Protein AF-A0A1Q9EIP9-F1 (afdb_monomer_lite)

Secondary structure (DSSP, 8-state):
----PPP------------SSSSSHHHHHHHHHHHHHHHHHHHHHHHHHHHGGGSSSSS-------------------THHHHHHHHHHHHHHTTS-HHHHHHHHHHHHHHHHHHHHHHHHHHHHHHHHHHHHHHHHHHHHHHHHHHHHHHHHHHHHHHHHHHHHHHHHHHHHHHHHHHHHHHHHHHHHHHHHHHHHHHHHHHHHHHHHHHHHHHHHHHHHHHHHHHHHHHHHHHHHTSS----------------------------PPPP------------------S----------PPPP-------------

Organism: Symbiodinium microadriaticum (NCBI:txid2951)

Structure (mmCIF, N/CA/C/O backbone):
data_AF-A0A1Q9EIP9-F1
#
_entry.id   AF-A0A1Q9EIP9-F1
#
loop_
_atom_site.group_PDB
_atom_site.id
_atom_site.type_symbol
_atom_site.label_atom_id
_atom_site.label_alt_id
_atom_site.label_comp_id
_atom_site.label_asym_id
_atom_site.label_entity_id
_atom_site.label_seq_id
_atom_site.pdbx_PDB_ins_code
_atom_site.Cartn_x
_atom_site.Cartn_y
_atom_site.Cartn_z
_atom_site.occupancy
_atom_site.B_iso_or_equiv
_atom_site.auth_seq_id
_atom_site.auth_comp_id
_atom_site.auth_asym_id
_atom_site.auth_atom_id
_atom_site.pdbx_PDB_model_num
ATOM 1 N N . MET A 1 1 ? -46.933 -19.187 17.439 1.00 46.31 1 MET A N 1
ATOM 2 C CA . MET A 1 1 ? -45.923 -20.262 17.561 1.00 46.31 1 MET A CA 1
ATOM 3 C C . MET A 1 1 ? -45.233 -20.429 16.211 1.00 46.31 1 MET A C 1
ATOM 5 O O . MET A 1 1 ? -45.916 -20.804 15.269 1.00 46.31 1 MET A O 1
ATOM 9 N N . PRO A 1 2 ? -43.945 -20.082 16.069 1.00 53.19 2 PRO A N 1
ATOM 10 C CA . PRO A 1 2 ? -43.232 -20.215 14.797 1.00 53.19 2 PRO A CA 1
ATOM 11 C C . PRO A 1 2 ? -42.686 -21.645 14.589 1.00 53.19 2 PRO A C 1
ATOM 13 O O . PRO A 1 2 ? -42.285 -22.288 15.567 1.00 53.19 2 PRO A O 1
ATOM 16 N N . PRO A 1 3 ? -42.649 -22.165 13.346 1.00 63.38 3 PRO A N 1
ATOM 17 C CA . PRO A 1 3 ? -42.123 -23.496 13.067 1.00 63.38 3 PRO A CA 1
ATOM 18 C C . PRO A 1 3 ? -40.592 -23.537 13.203 1.00 63.38 3 PRO A C 1
ATOM 20 O O . PRO A 1 3 ? -39.867 -22.677 12.708 1.00 63.38 3 PRO A O 1
ATOM 23 N N . LYS A 1 4 ? -40.104 -24.573 13.894 1.00 58.78 4 LYS A N 1
ATOM 24 C CA . LYS A 1 4 ? -38.683 -24.848 14.138 1.00 58.78 4 LYS A CA 1
ATOM 25 C C . LYS A 1 4 ? -37.996 -25.330 12.854 1.00 58.78 4 LYS A C 1
ATOM 27 O O . LYS A 1 4 ? -38.287 -26.424 12.374 1.00 58.78 4 LYS A O 1
ATOM 32 N N . ALA A 1 5 ? -37.044 -24.551 12.344 1.00 59.00 5 ALA A N 1
ATOM 33 C CA . ALA A 1 5 ? -36.153 -24.970 11.266 1.00 59.00 5 ALA A CA 1
ATOM 34 C C . ALA A 1 5 ? -35.142 -26.014 11.779 1.00 59.00 5 ALA A C 1
ATOM 36 O O . ALA A 1 5 ? -34.401 -25.778 12.734 1.00 59.00 5 ALA A O 1
ATOM 37 N N . LYS A 1 6 ? -35.145 -27.193 11.149 1.00 59.03 6 LYS A N 1
ATOM 38 C CA . LYS A 1 6 ? -34.222 -28.304 11.411 1.00 59.03 6 LYS A CA 1
ATOM 39 C C . LYS A 1 6 ? -32.881 -28.020 10.727 1.00 59.03 6 LYS A C 1
ATOM 41 O O . LYS A 1 6 ? -32.833 -27.829 9.517 1.00 59.03 6 LYS A O 1
ATOM 46 N N . SER A 1 7 ? -31.798 -28.028 11.495 1.00 51.66 7 SER A N 1
ATOM 47 C CA . SER A 1 7 ? -30.426 -27.985 10.988 1.00 51.66 7 SER A CA 1
ATOM 48 C C . SER A 1 7 ? -29.978 -29.372 10.493 1.00 51.66 7 SER A C 1
ATOM 50 O O . SER A 1 7 ? -30.173 -30.364 11.202 1.00 51.66 7 SER A O 1
ATOM 52 N N . PRO A 1 8 ? -29.344 -29.494 9.311 1.00 57.28 8 PRO A N 1
ATOM 53 C CA . PRO A 1 8 ? -28.699 -30.736 8.911 1.00 57.28 8 PRO A CA 1
ATOM 54 C C . PRO A 1 8 ? -27.317 -30.850 9.564 1.00 57.28 8 PRO A C 1
ATOM 56 O O . PRO A 1 8 ? -26.369 -30.127 9.261 1.00 57.28 8 PRO A O 1
ATOM 59 N N . ARG A 1 9 ? -27.217 -31.800 10.493 1.00 52.72 9 ARG A N 1
ATOM 60 C CA . ARG A 1 9 ? -25.994 -32.199 11.188 1.00 52.72 9 ARG A CA 1
ATOM 61 C C . ARG A 1 9 ? -25.286 -33.276 10.357 1.00 52.72 9 ARG A C 1
ATOM 63 O O . ARG A 1 9 ? -25.525 -34.461 10.561 1.00 52.72 9 ARG A O 1
ATOM 70 N N . ALA A 1 10 ? -24.421 -32.885 9.424 1.00 51.94 10 ALA A N 1
ATOM 71 C CA . ALA A 1 10 ? -23.593 -33.833 8.676 1.00 51.94 10 ALA A CA 1
ATOM 72 C C . ALA A 1 10 ? -22.243 -34.044 9.382 1.00 51.94 10 ALA A C 1
ATOM 74 O O . ALA A 1 10 ? -21.367 -33.181 9.388 1.00 51.94 10 ALA A O 1
ATOM 75 N N . LYS A 1 11 ? -22.088 -35.220 10.001 1.00 54.97 11 LYS A N 1
ATOM 76 C CA . LYS A 1 11 ? -20.795 -35.770 10.414 1.00 54.97 11 LYS A CA 1
ATOM 77 C C . LYS A 1 11 ? -20.106 -36.348 9.175 1.00 54.97 11 LYS A C 1
ATOM 79 O O . LYS A 1 11 ? -20.601 -37.317 8.617 1.00 54.97 11 LYS A O 1
ATOM 84 N N . ALA A 1 12 ? -18.935 -35.833 8.816 1.00 47.12 12 ALA A N 1
ATOM 85 C CA . ALA A 1 12 ? -18.004 -36.522 7.927 1.00 47.12 12 ALA A CA 1
ATOM 86 C C . ALA A 1 12 ? -16.583 -36.395 8.492 1.00 47.12 12 ALA A C 1
ATOM 88 O O . ALA A 1 12 ? -15.848 -35.454 8.210 1.00 47.12 12 ALA A O 1
ATOM 89 N N . LYS A 1 13 ? -16.212 -37.354 9.349 1.00 53.81 13 LYS A N 1
ATOM 90 C CA . LYS A 1 13 ? -14.813 -37.684 9.631 1.00 53.81 13 LYS A CA 1
ATOM 91 C C . LYS A 1 13 ? -14.400 -38.749 8.616 1.00 53.81 13 LYS A C 1
ATOM 93 O O . LYS A 1 13 ? -14.796 -39.899 8.766 1.00 53.81 13 LYS A O 1
ATOM 98 N N . ALA A 1 14 ? -13.577 -38.383 7.641 1.00 47.34 14 ALA A N 1
ATOM 99 C CA . ALA A 1 14 ? -12.789 -39.336 6.869 1.00 47.34 14 ALA A CA 1
ATOM 100 C C . ALA A 1 14 ? -11.360 -38.802 6.705 1.00 47.34 14 ALA A C 1
ATOM 102 O O . ALA A 1 14 ? -11.128 -37.697 6.218 1.00 47.34 14 ALA A O 1
ATOM 103 N N . LYS A 1 15 ? -10.426 -39.618 7.198 1.00 50.06 15 LYS A N 1
ATOM 104 C CA . LYS A 1 15 ? -8.968 -39.574 7.033 1.00 50.06 15 LYS A CA 1
ATOM 105 C C . LYS A 1 15 ? -8.596 -39.237 5.580 1.00 50.06 15 LYS A C 1
ATOM 107 O O . LYS A 1 15 ? -9.117 -39.839 4.657 1.00 50.06 15 LYS A O 1
ATOM 112 N N . ALA A 1 16 ? -7.812 -38.187 5.363 1.00 41.22 16 ALA A N 1
ATOM 113 C CA . ALA A 1 16 ? -6.351 -38.219 5.258 1.00 41.22 16 ALA A CA 1
ATOM 114 C C . ALA A 1 16 ? -5.805 -38.726 3.906 1.00 41.22 16 ALA A C 1
ATOM 116 O O . ALA A 1 16 ? -5.977 -39.880 3.536 1.00 41.22 16 ALA A O 1
ATOM 117 N N . LYS A 1 17 ? -4.952 -37.869 3.321 1.00 52.62 17 LYS A N 1
ATOM 118 C CA . LYS A 1 17 ? -3.708 -38.239 2.624 1.00 52.62 17 LYS A CA 1
ATOM 119 C C . LYS A 1 17 ? -3.793 -38.593 1.130 1.00 52.62 17 LYS A C 1
ATOM 121 O O . LYS A 1 17 ? -3.292 -39.621 0.705 1.00 52.62 17 LYS A O 1
ATOM 126 N N . ALA A 1 18 ? -4.254 -37.658 0.307 1.00 46.53 18 ALA A N 1
ATOM 127 C CA . ALA A 1 18 ? -3.783 -37.503 -1.074 1.00 46.53 18 ALA A CA 1
ATOM 128 C C . ALA A 1 18 ? -4.021 -36.048 -1.513 1.00 46.53 18 ALA A C 1
ATOM 130 O O . ALA A 1 18 ? -4.927 -35.422 -0.993 1.00 46.53 18 ALA A O 1
ATOM 131 N N . THR A 1 19 ? -3.214 -35.522 -2.442 1.00 46.12 19 THR A N 1
ATOM 132 C CA . THR A 1 19 ? -3.237 -34.143 -3.001 1.00 46.12 19 THR A CA 1
ATOM 133 C C . THR A 1 19 ? -2.391 -33.064 -2.299 1.00 46.12 19 THR A C 1
ATOM 135 O O . THR A 1 19 ? -2.786 -31.907 -2.203 1.00 46.12 19 THR A O 1
ATOM 138 N N . ALA A 1 20 ? -1.151 -33.390 -1.919 1.00 44.25 20 ALA A N 1
ATOM 139 C CA . ALA A 1 20 ? -0.077 -32.400 -1.715 1.00 44.25 20 ALA A CA 1
ATOM 140 C C . ALA A 1 20 ? 1.099 -32.599 -2.699 1.00 44.25 20 ALA A C 1
ATOM 142 O O . ALA A 1 20 ? 2.255 -32.389 -2.350 1.00 44.25 20 ALA A O 1
ATOM 143 N N . LYS A 1 21 ? 0.818 -33.031 -3.939 1.00 48.22 21 LYS A N 1
ATOM 144 C CA . LYS A 1 21 ? 1.841 -33.246 -4.989 1.00 48.22 21 LYS A CA 1
ATOM 145 C C . LYS A 1 21 ? 1.619 -32.455 -6.290 1.00 48.22 21 LYS A C 1
ATOM 147 O O . LYS A 1 21 ? 2.401 -32.599 -7.217 1.00 48.22 21 LYS A O 1
ATOM 152 N N . GLY A 1 22 ? 0.607 -31.581 -6.354 1.00 42.41 22 GLY A N 1
ATOM 153 C CA . GLY A 1 22 ? 0.259 -30.837 -7.580 1.00 42.41 22 GLY A CA 1
ATOM 154 C C . GLY A 1 22 ? 0.750 -29.384 -7.666 1.00 42.41 22 GLY A C 1
ATOM 155 O O . GLY A 1 22 ? 0.815 -28.829 -8.758 1.00 42.41 22 GLY A O 1
ATOM 156 N N . LYS A 1 23 ? 1.124 -28.741 -6.548 1.00 42.88 23 LYS A N 1
ATOM 157 C CA . LYS A 1 23 ? 1.520 -27.312 -6.544 1.00 42.88 23 LYS A CA 1
ATOM 158 C C . LYS A 1 23 ? 3.028 -27.050 -6.440 1.00 42.88 23 LYS A C 1
ATOM 160 O O . LYS A 1 23 ? 3.455 -25.929 -6.689 1.00 42.88 23 LYS A O 1
ATOM 165 N N . ALA A 1 24 ? 3.848 -28.071 -6.179 1.00 42.66 24 ALA A N 1
ATOM 166 C CA . ALA A 1 24 ? 5.308 -27.924 -6.137 1.00 42.66 24 ALA A CA 1
ATOM 167 C C . ALA A 1 24 ? 5.986 -28.024 -7.523 1.00 42.66 24 ALA A C 1
ATOM 169 O O . ALA A 1 24 ? 7.070 -27.479 -7.710 1.00 42.66 24 ALA A O 1
ATOM 170 N N . MET A 1 25 ? 5.347 -28.650 -8.522 1.00 45.12 25 MET A N 1
ATOM 171 C CA . MET A 1 25 ? 5.930 -28.783 -9.870 1.00 45.12 25 MET A CA 1
ATOM 172 C C . MET A 1 25 ? 5.702 -27.571 -10.786 1.00 45.12 25 MET A C 1
ATOM 174 O O . MET A 1 25 ? 6.488 -27.346 -11.701 1.00 45.12 25 MET A O 1
ATOM 178 N N . LYS A 1 26 ? 4.688 -26.731 -10.530 1.00 43.16 26 LYS A N 1
ATOM 179 C CA . LYS A 1 26 ? 4.427 -25.547 -11.374 1.00 43.16 26 LYS A CA 1
ATOM 180 C C . LYS A 1 26 ? 5.291 -24.330 -11.003 1.00 43.16 26 LYS A C 1
ATOM 182 O O . LYS A 1 26 ? 5.455 -23.424 -11.815 1.00 43.16 26 LYS A O 1
ATOM 187 N N . VAL A 1 27 ? 5.903 -24.331 -9.815 1.00 47.12 27 VAL A N 1
ATOM 188 C CA . VAL A 1 27 ? 6.825 -23.267 -9.371 1.00 47.12 27 VAL A CA 1
ATOM 189 C C . VAL A 1 27 ? 8.275 -23.556 -9.792 1.00 47.12 27 VAL A C 1
ATOM 191 O O . VAL A 1 27 ? 9.009 -22.626 -10.124 1.00 47.12 27 VAL A O 1
ATOM 194 N N . SER A 1 28 ? 8.689 -24.826 -9.890 1.00 45.91 28 SER A N 1
ATOM 195 C CA . SER A 1 28 ? 10.052 -25.178 -10.326 1.00 45.91 28 SER A CA 1
ATOM 196 C C . SER A 1 28 ? 10.273 -25.041 -11.841 1.00 45.91 28 SER A C 1
ATOM 198 O O . SER A 1 28 ? 11.386 -24.722 -12.263 1.00 45.91 28 SER A O 1
ATOM 200 N N . ALA A 1 29 ? 9.225 -25.177 -12.664 1.00 47.28 29 ALA A N 1
ATOM 201 C CA . ALA A 1 29 ? 9.304 -24.934 -14.109 1.00 47.28 29 ALA A CA 1
ATOM 202 C C . ALA A 1 29 ? 9.416 -23.433 -14.452 1.00 47.28 29 ALA A C 1
ATOM 204 O O . ALA A 1 29 ? 10.211 -23.046 -15.310 1.00 47.28 29 ALA A O 1
ATOM 205 N N . LYS A 1 30 ? 8.702 -22.559 -13.725 1.00 47.72 30 LYS A N 1
ATOM 206 C CA . LYS A 1 30 ? 8.752 -21.102 -13.953 1.00 47.72 30 LYS A CA 1
ATOM 207 C C . LYS A 1 30 ? 10.030 -20.455 -13.388 1.00 47.72 30 LYS A C 1
ATOM 209 O O . LYS A 1 30 ? 10.497 -19.454 -13.927 1.00 47.72 30 LYS A O 1
ATOM 214 N N . ALA A 1 31 ? 10.659 -21.067 -12.378 1.00 48.94 31 ALA A N 1
ATOM 215 C CA . ALA A 1 31 ? 11.968 -20.648 -11.867 1.00 48.94 31 ALA A CA 1
ATOM 216 C C . ALA A 1 31 ? 13.144 -21.055 -12.784 1.00 48.94 31 ALA A C 1
ATOM 218 O O . ALA A 1 31 ? 14.065 -20.259 -12.972 1.00 48.94 31 ALA A O 1
ATOM 219 N N . LYS A 1 32 ? 13.108 -22.240 -13.420 1.00 51.91 32 LYS A N 1
ATOM 220 C CA . LYS A 1 32 ? 14.149 -22.647 -14.391 1.00 51.91 32 LYS A CA 1
ATOM 221 C C . LYS A 1 32 ? 14.099 -21.848 -15.703 1.00 51.91 32 LYS A C 1
ATOM 223 O O . LYS A 1 32 ? 15.155 -21.566 -16.265 1.00 51.91 32 LYS A O 1
ATOM 228 N N . ALA A 1 33 ? 12.919 -21.406 -16.149 1.00 50.41 33 ALA A N 1
ATOM 229 C CA . ALA A 1 33 ? 12.792 -20.536 -17.325 1.00 50.41 33 ALA A CA 1
ATOM 230 C C . ALA A 1 33 ? 13.346 -19.115 -17.078 1.00 50.41 33 ALA A C 1
ATOM 232 O O . ALA A 1 33 ? 14.083 -18.585 -17.909 1.00 50.41 33 ALA A O 1
ATOM 233 N N . LYS A 1 34 ? 13.099 -18.525 -15.896 1.00 50.72 34 LYS A N 1
ATOM 234 C CA . LYS A 1 34 ? 13.646 -17.199 -15.539 1.00 50.72 34 LYS A CA 1
ATOM 235 C C . LYS A 1 34 ? 15.171 -17.201 -15.341 1.00 50.72 34 LYS A C 1
ATOM 237 O O . LYS A 1 34 ? 15.811 -16.178 -15.573 1.00 50.72 34 LYS A O 1
ATOM 242 N N . ALA A 1 35 ? 15.766 -18.335 -14.960 1.00 51.59 35 ALA A N 1
ATOM 243 C CA . ALA A 1 35 ? 17.219 -18.474 -14.832 1.00 51.59 35 ALA A CA 1
ATOM 244 C C . ALA A 1 35 ? 17.938 -18.605 -16.191 1.00 51.59 35 ALA A C 1
ATOM 246 O O . ALA A 1 35 ? 18.998 -18.007 -16.369 1.00 51.59 35 ALA A O 1
ATOM 247 N N . LYS A 1 36 ? 17.353 -19.308 -17.177 1.00 54.50 36 LYS A N 1
ATOM 248 C CA . LYS A 1 36 ? 17.918 -19.369 -18.541 1.00 54.50 36 LYS A CA 1
ATOM 249 C C . LYS A 1 36 ? 17.821 -18.027 -19.282 1.00 54.50 36 LYS A C 1
ATOM 251 O O . LYS A 1 36 ? 18.783 -17.653 -19.945 1.00 54.50 36 LYS A O 1
ATOM 256 N N . ALA A 1 37 ? 16.743 -17.260 -19.095 1.00 51.38 37 ALA A N 1
ATOM 257 C CA . ALA A 1 37 ? 16.613 -15.924 -19.693 1.00 51.38 37 ALA A CA 1
ATOM 258 C C . ALA A 1 37 ? 17.601 -14.899 -19.095 1.00 51.38 37 ALA A C 1
ATOM 260 O O . ALA A 1 37 ? 18.203 -14.120 -19.830 1.00 51.38 37 ALA A O 1
ATOM 261 N N . LYS A 1 38 ? 17.865 -14.943 -17.777 1.00 54.66 38 LYS A N 1
ATOM 262 C CA . LYS A 1 38 ? 18.881 -14.071 -17.154 1.00 54.66 38 LYS A CA 1
ATOM 263 C C . LYS A 1 38 ? 20.323 -14.446 -17.521 1.00 54.66 38 LYS A C 1
ATOM 265 O O . LYS A 1 38 ? 21.167 -13.559 -17.585 1.00 54.66 38 LYS A O 1
ATOM 270 N N . ALA A 1 39 ? 20.613 -15.718 -17.805 1.00 54.12 39 ALA A N 1
ATOM 271 C CA . ALA A 1 39 ? 21.936 -16.137 -18.277 1.00 54.12 39 ALA A CA 1
ATOM 272 C C . ALA A 1 39 ? 22.194 -15.764 -19.753 1.00 54.12 39 ALA A C 1
ATOM 274 O O . ALA A 1 39 ? 23.327 -15.439 -20.102 1.00 54.12 39 ALA A O 1
ATOM 275 N N . ALA A 1 40 ? 21.156 -15.754 -20.599 1.00 56.28 40 ALA A N 1
ATOM 276 C CA . ALA A 1 40 ? 21.250 -15.265 -21.976 1.00 56.28 40 ALA A CA 1
ATOM 277 C C . ALA A 1 40 ? 21.404 -13.731 -22.029 1.00 56.28 40 ALA A C 1
ATOM 279 O O . ALA A 1 40 ? 22.302 -13.236 -22.705 1.00 56.28 40 ALA A O 1
ATOM 280 N N . ALA A 1 41 ? 20.641 -12.984 -21.220 1.00 52.50 41 ALA A N 1
ATOM 281 C CA . ALA A 1 41 ? 20.775 -11.526 -21.118 1.00 52.50 41 ALA A CA 1
ATOM 282 C C . ALA A 1 41 ? 22.138 -11.087 -20.538 1.00 52.50 41 ALA A C 1
ATOM 284 O O . ALA A 1 41 ? 22.726 -10.112 -20.998 1.00 52.50 41 ALA A O 1
ATOM 285 N N . ALA A 1 42 ? 22.702 -11.840 -19.585 1.00 56.41 42 ALA A N 1
ATOM 286 C CA . ALA A 1 42 ? 24.038 -11.563 -19.046 1.00 56.41 42 ALA A CA 1
ATOM 287 C C . ALA A 1 42 ? 25.187 -11.910 -20.017 1.00 56.41 42 ALA A C 1
ATOM 289 O O . ALA A 1 42 ? 26.274 -11.345 -19.888 1.00 56.41 42 ALA A O 1
ATOM 290 N N . LYS A 1 43 ? 24.974 -12.815 -20.986 1.00 55.78 43 LYS A N 1
ATOM 291 C CA . LYS A 1 43 ? 25.935 -13.063 -22.076 1.00 55.78 43 LYS A CA 1
ATOM 292 C C . LYS A 1 43 ? 25.811 -12.031 -23.203 1.00 55.78 43 LYS A C 1
ATOM 294 O O . LYS A 1 43 ? 26.843 -11.611 -23.712 1.00 55.78 43 LYS A O 1
ATOM 299 N N . ALA A 1 44 ? 24.605 -11.545 -23.508 1.00 52.25 44 ALA A N 1
ATOM 300 C CA . ALA A 1 44 ? 24.404 -10.441 -24.453 1.00 52.25 44 ALA A CA 1
ATOM 301 C C . ALA A 1 44 ? 25.012 -9.118 -23.938 1.00 52.25 44 ALA A C 1
ATOM 303 O O . ALA A 1 44 ? 25.753 -8.460 -24.661 1.00 52.25 44 ALA A O 1
ATOM 304 N N . LEU A 1 45 ? 24.841 -8.796 -22.649 1.00 52.47 45 LEU A N 1
ATOM 305 C CA . LEU A 1 45 ? 25.438 -7.600 -22.028 1.00 52.47 45 LEU A CA 1
ATOM 306 C C . LEU A 1 45 ? 26.968 -7.667 -21.864 1.00 52.47 45 LEU A C 1
ATOM 308 O O . LEU A 1 45 ? 27.619 -6.633 -21.731 1.00 52.47 45 LEU A O 1
ATOM 312 N N . LYS A 1 46 ? 27.573 -8.865 -21.871 1.00 50.59 46 LYS A N 1
ATOM 313 C CA . LYS A 1 46 ? 29.041 -9.017 -21.876 1.00 50.59 46 LYS A CA 1
ATOM 314 C C . LYS A 1 46 ? 29.6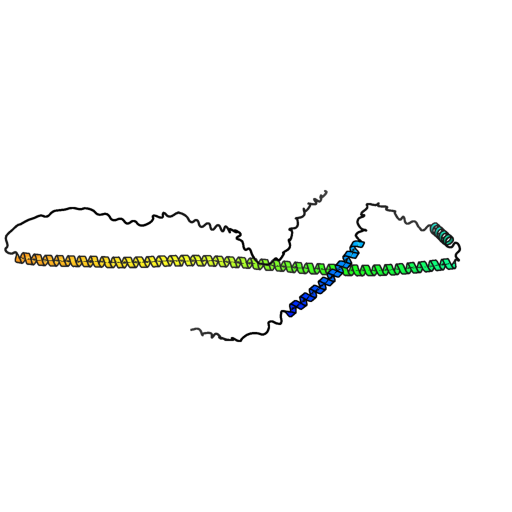56 -8.900 -23.272 1.00 50.59 46 LYS A C 1
ATOM 316 O O . LYS A 1 46 ? 30.837 -8.573 -23.357 1.00 50.59 46 LYS A O 1
ATOM 321 N N . HIS A 1 47 ? 28.881 -9.115 -24.336 1.00 47.12 47 HIS A N 1
ATOM 322 C CA . HIS A 1 47 ? 29.320 -8.830 -25.703 1.00 47.12 47 HIS A CA 1
ATOM 323 C C . HIS A 1 47 ? 29.024 -7.384 -26.131 1.00 47.12 47 HIS A C 1
ATOM 325 O O . HIS A 1 47 ? 29.839 -6.822 -26.854 1.00 47.12 47 HIS A O 1
ATOM 331 N N . SER A 1 48 ? 27.984 -6.724 -25.601 1.00 45.16 48 SER A N 1
ATOM 332 C CA . SER A 1 48 ? 27.768 -5.287 -25.857 1.00 45.16 48 SER A CA 1
ATOM 333 C C . SER A 1 48 ? 28.762 -4.389 -25.107 1.00 45.16 48 SER A C 1
ATOM 335 O O . SER A 1 48 ? 29.303 -3.459 -25.695 1.00 45.16 48 SER A O 1
ATOM 337 N N . LYS A 1 49 ? 29.155 -4.727 -23.866 1.00 44.91 49 LYS A N 1
ATOM 338 C CA . LYS A 1 49 ? 30.207 -3.980 -23.137 1.00 44.91 49 LYS A CA 1
ATOM 339 C C . LYS A 1 49 ? 31.627 -4.141 -23.687 1.00 44.91 49 LYS A C 1
ATOM 341 O O . LYS A 1 49 ? 32.524 -3.430 -23.239 1.00 44.91 49 LYS A O 1
ATOM 346 N N . LYS A 1 50 ? 31.856 -5.063 -24.627 1.00 44.88 50 LYS A N 1
ATOM 347 C CA . LYS A 1 50 ? 33.141 -5.184 -25.334 1.00 44.88 50 LYS A CA 1
ATOM 348 C C . LYS A 1 50 ? 33.138 -4.488 -26.701 1.00 44.88 50 LYS A C 1
ATOM 350 O O . LYS A 1 50 ? 34.215 -4.258 -27.231 1.00 44.88 50 LYS A O 1
ATOM 355 N N . ALA A 1 51 ? 31.966 -4.105 -27.213 1.00 45.28 51 ALA A N 1
ATOM 356 C CA . ALA A 1 51 ? 31.834 -3.212 -28.364 1.00 45.28 51 ALA A CA 1
ATOM 357 C C . ALA A 1 51 ? 31.798 -1.734 -27.931 1.00 45.28 51 ALA A C 1
ATOM 359 O O . ALA A 1 51 ? 32.400 -0.890 -28.578 1.00 45.28 51 ALA A O 1
ATOM 360 N N . GLU A 1 52 ? 31.216 -1.419 -26.770 1.00 43.16 52 GLU A N 1
ATOM 361 C CA . GLU A 1 52 ? 31.153 -0.032 -26.275 1.00 43.16 52 GLU A CA 1
ATOM 362 C C . GLU A 1 52 ? 32.484 0.463 -25.675 1.00 43.16 52 GLU A C 1
ATOM 364 O O . GLU A 1 52 ? 32.741 1.659 -25.627 1.00 43.16 52 GLU A O 1
ATOM 369 N N . LYS A 1 53 ? 33.395 -0.444 -25.288 1.00 42.09 53 LYS A N 1
ATOM 370 C CA . LYS A 1 53 ? 34.763 -0.079 -24.864 1.00 42.09 53 LYS A CA 1
ATOM 371 C C . LYS A 1 53 ? 35.779 -0.015 -26.017 1.00 42.09 53 LYS A C 1
ATOM 373 O O . LYS A 1 53 ? 36.956 0.201 -25.765 1.00 42.09 53 LYS A O 1
ATOM 378 N N . ALA A 1 54 ? 35.329 -0.201 -27.259 1.00 45.28 54 ALA A N 1
ATOM 379 C CA . ALA A 1 54 ? 36.107 0.104 -28.461 1.00 45.28 54 ALA A CA 1
ATOM 380 C C . ALA A 1 54 ? 35.600 1.370 -29.185 1.00 45.28 54 ALA A C 1
ATOM 382 O O . ALA A 1 54 ? 36.198 1.774 -30.172 1.00 45.28 54 ALA A O 1
ATOM 383 N N . VAL A 1 55 ? 34.528 2.007 -28.685 1.00 47.81 55 VAL A N 1
ATOM 384 C CA . VAL A 1 55 ? 33.967 3.266 -29.228 1.00 47.81 55 VAL A CA 1
ATOM 385 C C . VAL A 1 55 ? 33.865 4.365 -28.148 1.00 47.81 55 VAL A C 1
ATOM 387 O O . VAL A 1 55 ? 33.414 5.469 -28.410 1.00 47.81 55 VAL A O 1
ATOM 390 N N . ALA A 1 56 ? 34.348 4.105 -26.926 1.00 41.84 56 ALA A N 1
ATOM 391 C CA . ALA A 1 56 ? 34.516 5.112 -25.868 1.00 41.84 56 ALA A CA 1
ATOM 392 C C . ALA A 1 56 ? 35.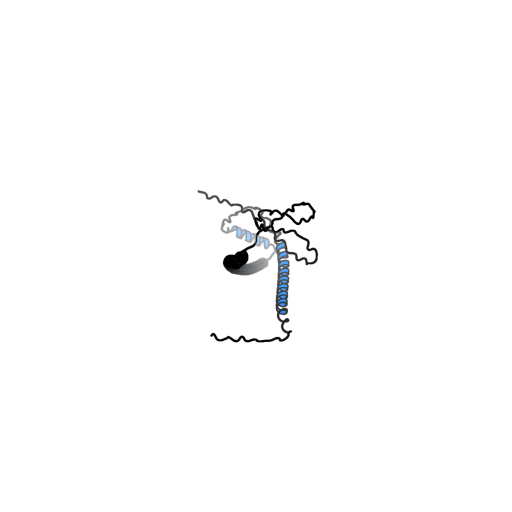970 5.622 -25.740 1.00 41.84 56 ALA A C 1
ATOM 394 O O . ALA A 1 56 ? 36.332 6.204 -24.723 1.00 41.84 56 ALA A O 1
ATOM 395 N N . ASP A 1 57 ? 36.785 5.398 -26.775 1.00 43.25 57 ASP A N 1
ATOM 396 C CA . ASP A 1 57 ? 38.097 6.025 -27.011 1.00 43.25 57 ASP A CA 1
ATOM 397 C C . ASP A 1 57 ? 38.091 6.644 -28.427 1.00 43.25 57 ASP A C 1
ATOM 399 O O . ASP A 1 57 ? 38.929 6.374 -29.275 1.00 43.25 57 ASP A O 1
ATOM 403 N N . ALA A 1 58 ? 37.005 7.355 -28.747 1.00 48.34 58 ALA A N 1
ATOM 404 C CA . ALA A 1 58 ? 36.857 8.148 -29.975 1.00 48.34 58 ALA A CA 1
ATOM 405 C C . ALA A 1 58 ? 35.820 9.281 -29.813 1.00 48.34 58 ALA A C 1
ATOM 407 O O . ALA A 1 58 ? 35.263 9.770 -30.789 1.00 48.34 58 ALA A O 1
ATOM 408 N N . GLY A 1 59 ? 35.502 9.676 -28.575 1.00 44.12 59 GLY A N 1
ATOM 409 C CA . GLY A 1 59 ? 34.374 10.569 -28.290 1.00 44.12 59 GLY A CA 1
ATOM 410 C C . GLY A 1 59 ? 34.558 11.395 -27.023 1.00 44.12 59 GLY A C 1
ATOM 411 O O . GLY A 1 59 ? 33.632 11.532 -26.234 1.00 44.12 59 GLY A O 1
ATOM 412 N N . ALA A 1 60 ? 35.769 11.894 -26.797 1.00 44.00 60 ALA A N 1
ATOM 413 C CA . ALA A 1 60 ? 36.060 12.932 -25.809 1.00 44.00 60 ALA A CA 1
ATOM 414 C C . ALA A 1 60 ? 37.134 13.869 -26.380 1.00 44.00 60 ALA A C 1
ATOM 416 O O . ALA A 1 60 ? 38.193 14.071 -25.801 1.00 44.00 60 ALA A O 1
ATOM 417 N N . GLY A 1 61 ? 36.848 14.378 -27.575 1.00 36.91 61 GLY A N 1
ATOM 418 C CA . GLY A 1 61 ? 37.570 15.450 -28.247 1.00 36.91 61 GLY A CA 1
ATOM 419 C C . GLY A 1 61 ? 36.533 16.412 -28.802 1.00 36.91 61 GLY A C 1
ATOM 420 O O . GLY A 1 61 ? 36.379 16.539 -30.009 1.00 36.91 61 GLY A O 1
ATOM 421 N N . GLY A 1 62 ? 35.739 17.011 -27.910 1.00 41.47 62 GLY A N 1
ATOM 422 C CA . GLY A 1 62 ? 35.009 18.240 -28.210 1.00 41.47 62 GLY A CA 1
ATOM 423 C C . GLY A 1 62 ? 36.016 19.379 -28.232 1.00 41.47 62 GLY A C 1
ATOM 424 O O . GLY A 1 62 ? 36.026 20.211 -27.330 1.00 41.47 62 GLY A O 1
ATOM 425 N N . GLU A 1 63 ? 36.927 19.309 -29.200 1.00 37.69 63 GLU A N 1
ATOM 426 C CA . GLU A 1 63 ? 37.819 20.387 -29.567 1.00 37.69 63 GLU A CA 1
ATOM 427 C C . GLU A 1 63 ? 36.996 21.336 -30.429 1.00 37.69 63 GLU A C 1
ATOM 429 O O . GLU A 1 63 ? 36.468 21.007 -31.491 1.00 37.69 63 GLU A O 1
ATOM 434 N N . GLU A 1 64 ? 36.803 22.498 -29.840 1.00 47.91 64 GLU A N 1
ATOM 435 C CA . GLU A 1 64 ? 36.557 23.775 -30.465 1.00 47.91 64 GLU A CA 1
ATOM 436 C C . GLU A 1 64 ? 37.509 23.963 -31.662 1.00 47.91 64 GLU A C 1
ATOM 438 O O . GLU A 1 64 ? 38.574 24.551 -31.533 1.00 47.91 64 GLU A O 1
ATOM 443 N N . GLU A 1 65 ? 37.147 23.446 -32.837 1.00 39.88 65 GLU A N 1
ATOM 444 C CA . GLU A 1 65 ? 37.816 23.797 -34.089 1.00 39.88 65 GLU A CA 1
ATOM 445 C C . GLU A 1 65 ? 36.787 24.321 -35.093 1.00 39.88 65 GLU A C 1
ATOM 447 O O . GLU A 1 65 ? 36.022 23.605 -35.734 1.00 39.88 65 GLU A O 1
ATOM 452 N N . GLU A 1 66 ? 36.756 25.648 -35.122 1.00 39.28 66 GLU A N 1
ATOM 453 C CA . GLU A 1 66 ? 36.747 26.442 -36.337 1.00 39.28 66 GLU A CA 1
ATOM 454 C C . GLU A 1 66 ? 35.623 26.153 -37.343 1.00 39.28 66 GLU A C 1
ATOM 456 O O . GLU A 1 66 ? 35.703 25.340 -38.266 1.00 39.28 66 GLU A O 1
ATOM 461 N N . ALA A 1 67 ? 34.599 26.996 -37.235 1.00 44.47 67 ALA A N 1
ATOM 462 C CA . ALA A 1 67 ? 33.803 27.432 -38.363 1.00 44.47 67 ALA A CA 1
ATOM 463 C C . ALA A 1 67 ? 34.712 27.913 -39.514 1.00 44.47 67 ALA A C 1
ATOM 465 O O . ALA A 1 67 ? 34.982 29.101 -39.668 1.00 44.47 67 ALA A O 1
ATOM 466 N N . THR A 1 68 ? 35.131 26.998 -40.383 1.00 39.25 68 THR A N 1
ATOM 467 C CA . THR A 1 68 ? 35.451 27.325 -41.768 1.00 39.25 68 THR A CA 1
ATOM 468 C C . THR A 1 68 ? 34.225 27.029 -42.617 1.00 39.25 68 THR A C 1
ATOM 470 O O . THR A 1 68 ? 34.126 26.035 -43.335 1.00 39.25 68 THR A O 1
ATOM 473 N N . GLU A 1 69 ? 33.282 27.973 -42.574 1.00 44.91 69 GLU A N 1
ATOM 474 C CA . GLU A 1 69 ? 32.354 28.253 -43.668 1.00 44.91 69 GLU A CA 1
ATOM 475 C C . GLU A 1 69 ? 33.168 28.584 -44.936 1.00 44.91 69 GLU A C 1
ATOM 477 O O . GLU A 1 69 ? 33.298 29.726 -45.380 1.00 44.91 69 GLU A O 1
ATOM 482 N N . LYS A 1 70 ? 33.735 27.564 -45.584 1.00 43.50 70 LYS A N 1
ATOM 483 C CA . LYS A 1 70 ? 34.093 27.665 -46.996 1.00 43.50 70 LYS A CA 1
ATOM 484 C C . LYS A 1 70 ? 32.808 27.543 -47.785 1.00 43.50 70 LYS A C 1
ATOM 486 O O . LYS A 1 70 ? 32.418 26.471 -48.237 1.00 43.50 70 LYS A O 1
ATOM 491 N N . SER A 1 71 ? 32.174 28.700 -47.939 1.00 42.03 71 SER A N 1
ATOM 492 C CA . SER A 1 71 ? 31.234 29.006 -49.007 1.00 42.03 71 SER A CA 1
ATOM 493 C C . SER A 1 71 ? 31.613 28.248 -50.286 1.00 42.03 71 SER A C 1
ATOM 495 O O . SER A 1 71 ? 32.538 28.607 -51.019 1.00 42.03 71 SER A O 1
ATOM 497 N N . MET A 1 72 ? 30.881 27.171 -50.578 1.00 44.75 72 MET A N 1
ATOM 498 C CA . MET A 1 72 ? 30.876 26.570 -51.904 1.00 44.75 72 MET A CA 1
ATOM 499 C C . MET A 1 72 ? 30.137 27.530 -52.829 1.00 44.75 72 MET A C 1
ATOM 501 O O . MET A 1 72 ? 28.964 27.375 -53.164 1.00 44.75 72 MET A O 1
ATOM 505 N N . LYS A 1 73 ? 30.854 28.576 -53.233 1.00 46.56 73 LYS A N 1
ATOM 506 C CA . LYS A 1 73 ? 30.495 29.429 -54.350 1.00 46.56 73 LYS A CA 1
ATOM 507 C C . LYS A 1 73 ? 30.400 28.502 -55.561 1.00 46.56 73 LYS A C 1
ATOM 509 O O . LYS A 1 73 ? 31.409 27.956 -56.012 1.00 46.56 73 LYS A O 1
ATOM 514 N N . LYS A 1 74 ? 29.169 28.294 -56.039 1.00 54.41 74 LYS A N 1
ATOM 515 C CA . LYS A 1 74 ? 28.806 27.597 -57.282 1.00 54.41 74 LYS A CA 1
ATOM 516 C C . LYS A 1 74 ? 29.513 28.294 -58.453 1.00 54.41 74 LYS A C 1
ATOM 518 O O . LYS A 1 74 ? 28.954 29.146 -59.130 1.00 54.41 74 LYS A O 1
ATOM 523 N N . SER A 1 75 ? 30.792 27.991 -58.640 1.00 50.09 75 SER A N 1
ATOM 524 C CA . SER A 1 75 ? 31.525 28.334 -59.849 1.00 50.09 75 SER A CA 1
ATOM 525 C C . SER A 1 75 ? 31.209 27.247 -60.862 1.00 50.09 75 SER A C 1
ATOM 527 O O . SER A 1 75 ? 31.403 26.058 -60.601 1.00 50.09 75 SER A O 1
ATOM 529 N N . ALA A 1 76 ? 30.646 27.663 -61.995 1.00 61.41 76 ALA A N 1
ATOM 530 C CA . ALA A 1 76 ? 30.438 26.800 -63.144 1.00 61.41 76 ALA A CA 1
ATOM 531 C C . ALA A 1 76 ? 31.731 26.015 -63.441 1.00 61.41 76 ALA A C 1
ATOM 533 O O . ALA A 1 76 ? 32.824 26.564 -63.248 1.00 61.41 76 ALA A O 1
ATOM 534 N N . PRO A 1 77 ? 31.646 24.746 -63.876 1.00 52.53 77 PRO A N 1
ATOM 535 C CA . PRO A 1 77 ? 32.822 23.962 -64.217 1.00 52.53 77 PRO A CA 1
ATOM 536 C C . PRO A 1 77 ? 33.536 24.629 -65.397 1.00 52.53 77 PRO A C 1
ATOM 538 O O . PRO A 1 77 ? 33.205 24.416 -66.557 1.00 52.53 77 PRO A O 1
ATOM 541 N N . GLY A 1 78 ? 34.509 25.487 -65.093 1.00 53.81 78 GLY A N 1
ATOM 542 C CA . GLY A 1 78 ? 35.370 26.082 -66.100 1.00 53.81 78 GLY A CA 1
ATOM 543 C C . GLY A 1 78 ? 36.127 24.973 -66.825 1.00 53.81 78 GLY A C 1
ATOM 544 O O . GLY A 1 78 ? 36.659 24.060 -66.184 1.00 53.81 78 GLY A O 1
ATOM 545 N N . ALA A 1 79 ? 36.206 25.079 -68.152 1.00 60.56 79 ALA A N 1
ATOM 546 C CA . ALA A 1 79 ? 36.875 24.141 -69.059 1.00 60.56 79 ALA A CA 1
ATOM 547 C C . ALA A 1 79 ? 38.318 23.755 -68.643 1.00 60.56 79 ALA A C 1
ATOM 549 O O . ALA A 1 79 ? 38.839 22.726 -69.070 1.00 60.56 79 ALA A O 1
ATOM 550 N N . GLY A 1 80 ? 38.950 24.521 -67.746 1.00 61.81 80 GLY A N 1
ATOM 551 C CA . GLY A 1 80 ? 40.254 24.209 -67.160 1.00 61.81 80 GLY A CA 1
ATOM 552 C C . GLY A 1 80 ? 40.304 22.943 -66.291 1.00 61.81 80 GLY A C 1
ATOM 553 O O . GLY A 1 80 ? 41.346 22.290 -66.254 1.00 61.81 80 GLY A O 1
ATOM 554 N N . LYS A 1 81 ? 39.207 22.532 -65.629 1.00 67.81 81 LYS A N 1
ATOM 555 C CA . LYS A 1 81 ? 39.207 21.298 -64.808 1.00 67.81 81 LYS A CA 1
ATOM 556 C C . LYS A 1 81 ? 39.260 20.032 -65.664 1.00 67.81 81 LYS A C 1
ATOM 558 O O . LYS A 1 81 ? 39.939 19.078 -65.297 1.00 67.81 81 LYS A O 1
ATOM 563 N N . VAL A 1 82 ? 38.609 20.055 -66.827 1.00 72.00 82 VAL A N 1
ATOM 564 C CA . VAL A 1 82 ? 38.639 18.948 -67.794 1.00 72.00 82 VAL A CA 1
ATOM 565 C C . VAL A 1 82 ? 40.039 18.812 -68.393 1.00 72.00 82 VAL A C 1
ATOM 567 O O . VAL A 1 82 ? 40.592 17.718 -68.413 1.00 72.00 82 VAL A O 1
ATOM 570 N N . ALA A 1 83 ? 40.671 19.927 -68.772 1.00 76.19 83 ALA A N 1
ATOM 571 C CA . ALA A 1 83 ? 42.047 19.920 -69.272 1.00 76.19 83 ALA A CA 1
ATOM 572 C C . ALA A 1 83 ? 43.062 19.401 -68.232 1.00 76.19 83 ALA A C 1
ATOM 574 O O . ALA A 1 83 ? 44.003 18.691 -68.585 1.00 76.19 83 ALA A O 1
ATOM 575 N N . ALA A 1 84 ? 42.870 19.714 -66.945 1.00 78.12 84 ALA A N 1
ATOM 576 C CA . ALA A 1 84 ? 43.705 19.190 -65.864 1.00 78.12 84 ALA A CA 1
ATOM 577 C C . ALA A 1 84 ? 43.489 17.686 -65.621 1.00 78.12 84 ALA A C 1
ATOM 579 O O . ALA A 1 84 ? 44.450 16.974 -65.336 1.00 78.12 84 ALA A O 1
ATOM 580 N N . PHE A 1 85 ? 42.256 17.193 -65.764 1.00 77.94 85 PHE A N 1
ATOM 581 C CA . PHE A 1 85 ? 41.955 15.764 -65.677 1.00 77.94 85 PHE A CA 1
ATOM 582 C C . PHE A 1 85 ? 42.573 14.996 -66.848 1.00 77.94 85 PHE A C 1
ATOM 584 O O . PHE A 1 85 ? 43.256 14.007 -66.626 1.00 77.94 85 PHE A O 1
ATOM 591 N N . ILE A 1 86 ? 42.447 15.510 -68.075 1.00 77.38 86 ILE A N 1
ATOM 592 C CA . ILE A 1 86 ? 43.062 14.913 -69.270 1.00 77.38 86 ILE A CA 1
ATOM 593 C C . ILE A 1 86 ? 44.588 14.837 -69.120 1.00 77.38 86 ILE A C 1
ATOM 595 O O . ILE A 1 86 ? 45.171 13.795 -69.400 1.00 77.38 86 ILE A O 1
ATOM 599 N N . LYS A 1 87 ? 45.242 15.891 -68.609 1.00 81.44 87 LYS A N 1
ATOM 600 C CA . LYS A 1 87 ? 46.688 15.859 -68.319 1.00 81.44 87 LYS A CA 1
ATOM 601 C C . LYS A 1 87 ? 47.062 14.830 -67.249 1.00 81.44 87 LYS A C 1
ATOM 603 O O . LYS A 1 87 ? 48.089 14.184 -67.403 1.00 81.44 87 LYS A O 1
ATOM 608 N N . LYS A 1 88 ? 46.243 14.656 -66.203 1.00 80.75 88 LYS A N 1
ATOM 609 C CA . LYS A 1 88 ? 46.456 13.626 -65.170 1.00 80.75 88 LYS A CA 1
ATOM 610 C C . LYS A 1 88 ? 46.298 12.211 -65.721 1.00 80.75 88 LYS A C 1
ATOM 612 O O . LYS A 1 88 ? 47.147 11.370 -65.456 1.00 80.75 88 LYS A O 1
ATOM 617 N N . VAL A 1 89 ? 45.266 11.982 -66.533 1.00 79.69 89 VAL A N 1
ATOM 618 C CA . VAL A 1 89 ? 45.042 10.705 -67.225 1.00 79.69 89 VAL A CA 1
ATOM 619 C C . VAL A 1 89 ? 46.210 10.402 -68.163 1.00 79.69 89 VAL A C 1
ATOM 621 O O . VAL A 1 89 ? 46.716 9.291 -68.148 1.00 79.69 89 VAL A O 1
ATOM 624 N N . LEU A 1 90 ? 46.697 11.392 -68.919 1.00 78.31 90 LEU A N 1
ATOM 625 C CA . LEU A 1 90 ? 47.875 11.245 -69.784 1.00 78.31 90 LEU A CA 1
ATOM 626 C C . LEU A 1 90 ? 49.169 10.999 -68.993 1.00 78.31 90 LEU A C 1
ATOM 628 O O . LEU A 1 90 ? 50.009 10.231 -69.445 1.00 78.31 90 LEU A O 1
ATOM 632 N N . SER A 1 91 ? 49.335 11.608 -67.813 1.00 81.88 91 SER A N 1
ATOM 633 C CA . SER A 1 91 ? 50.502 11.356 -66.957 1.00 81.88 91 SER A CA 1
ATOM 634 C C . SER A 1 91 ? 50.455 10.004 -66.239 1.00 81.88 91 SER A C 1
ATOM 636 O O . SER A 1 91 ? 51.502 9.401 -66.043 1.00 81.88 91 SER A O 1
ATOM 638 N N . GLU A 1 92 ? 49.268 9.514 -65.862 1.00 78.31 92 GLU A N 1
ATOM 639 C CA . GLU A 1 92 ? 49.081 8.159 -65.311 1.00 78.31 92 GLU A CA 1
ATOM 640 C C . GLU A 1 92 ? 49.168 7.079 -66.395 1.00 78.31 92 GLU A C 1
ATOM 642 O O . GLU A 1 92 ? 49.570 5.952 -66.107 1.00 78.31 92 GLU A O 1
ATOM 647 N N . ALA A 1 93 ? 48.808 7.421 -67.637 1.00 77.12 93 ALA A N 1
ATOM 648 C CA . ALA A 1 93 ? 48.920 6.527 -68.779 1.00 77.12 93 ALA A CA 1
ATOM 649 C C . ALA A 1 93 ? 50.380 6.219 -69.135 1.00 77.12 93 ALA A C 1
ATOM 651 O O . ALA A 1 93 ? 50.610 5.121 -69.612 1.00 77.12 93 ALA A O 1
ATOM 652 N N . GLY A 1 94 ? 51.341 7.115 -68.854 1.00 79.31 94 GLY A N 1
ATOM 653 C CA . GLY A 1 94 ? 52.793 6.855 -68.856 1.00 79.31 94 GLY A CA 1
ATOM 654 C C . GLY A 1 94 ? 53.290 5.894 -69.949 1.00 79.31 94 GLY A C 1
ATOM 655 O O . GLY A 1 94 ? 53.480 6.308 -71.088 1.00 79.31 94 GLY A O 1
ATOM 656 N N . ASP A 1 95 ? 53.468 4.617 -69.581 1.00 79.62 95 ASP A N 1
ATOM 657 C CA . ASP A 1 95 ? 53.932 3.515 -70.446 1.00 79.62 95 ASP A CA 1
ATOM 658 C C . ASP A 1 95 ? 52.843 2.463 -70.779 1.00 79.62 95 ASP A C 1
ATOM 660 O O . ASP A 1 95 ? 53.111 1.449 -71.428 1.00 79.62 95 ASP A O 1
ATOM 664 N N . LYS A 1 96 ? 51.605 2.662 -70.312 1.00 86.06 96 LYS A N 1
ATOM 665 C CA . LYS A 1 96 ? 50.462 1.763 -70.522 1.00 86.06 96 LYS A CA 1
ATOM 666 C C . LYS A 1 96 ? 49.754 2.085 -71.835 1.00 86.06 96 LYS A C 1
ATOM 668 O O . LYS A 1 96 ? 49.569 3.243 -72.208 1.00 86.06 96 LYS A O 1
ATOM 673 N N . SER A 1 97 ? 49.287 1.047 -72.524 1.00 86.62 97 SER A N 1
ATOM 674 C CA . SER A 1 97 ? 48.434 1.242 -73.703 1.00 86.62 97 SER A CA 1
ATOM 675 C C . SER A 1 97 ? 47.085 1.850 -73.298 1.00 86.62 97 SER A C 1
ATOM 677 O O . SER A 1 97 ? 46.576 1.599 -72.204 1.00 86.62 97 SER A O 1
ATOM 679 N N . PHE A 1 98 ? 46.484 2.652 -74.181 1.00 84.06 98 PHE A N 1
ATOM 680 C CA . PHE A 1 98 ? 45.182 3.288 -73.938 1.00 84.06 98 PHE A CA 1
ATOM 681 C C . PHE A 1 98 ? 44.095 2.279 -73.520 1.00 84.06 98 PHE A C 1
ATOM 683 O O . PHE A 1 98 ? 43.278 2.574 -72.647 1.00 84.06 98 PHE A O 1
ATOM 690 N N . ASP A 1 99 ? 44.134 1.068 -74.081 1.00 88.25 99 ASP A N 1
ATOM 691 C CA . ASP A 1 99 ? 43.201 -0.009 -73.746 1.00 88.25 99 ASP A CA 1
ATOM 692 C C . ASP A 1 99 ? 43.328 -0.460 -72.282 1.00 88.25 99 ASP A C 1
ATOM 694 O O . ASP A 1 99 ? 42.312 -0.606 -71.602 1.00 88.25 99 ASP A O 1
ATOM 698 N N . GLN A 1 100 ? 44.551 -0.570 -71.748 1.00 88.62 100 GLN A N 1
ATOM 699 C CA . GLN A 1 100 ? 44.785 -0.900 -70.333 1.00 88.62 100 GLN A CA 1
ATOM 700 C C . GLN A 1 100 ? 44.244 0.187 -69.398 1.00 88.62 100 GLN A C 1
ATOM 702 O O . GLN A 1 100 ? 43.632 -0.115 -68.376 1.00 88.62 100 GLN A O 1
ATOM 707 N N . VAL A 1 101 ? 44.410 1.461 -69.766 1.00 87.56 101 VAL A N 1
ATOM 708 C CA . VAL A 1 101 ? 43.865 2.585 -68.991 1.00 87.56 101 VAL A CA 1
ATOM 709 C C . VAL A 1 101 ? 42.334 2.523 -68.972 1.00 87.56 101 VAL A C 1
ATOM 711 O O . VAL A 1 101 ? 41.718 2.653 -67.915 1.00 87.56 101 VAL A O 1
ATOM 714 N N . MET A 1 102 ? 41.696 2.256 -70.115 1.00 88.50 102 MET A N 1
ATOM 715 C CA . MET A 1 102 ? 40.240 2.095 -70.198 1.00 88.50 102 MET A CA 1
ATOM 716 C C . MET A 1 102 ? 39.725 0.900 -69.384 1.00 88.50 102 MET A C 1
ATOM 718 O O . MET A 1 102 ? 38.650 0.991 -68.786 1.00 88.50 102 MET A O 1
ATOM 722 N N . GLU A 1 103 ? 40.461 -0.211 -69.336 1.00 92.88 103 GLU A N 1
ATOM 723 C CA . GLU A 1 103 ? 40.128 -1.363 -68.490 1.00 92.88 103 GLU A CA 1
ATOM 724 C C . GLU A 1 103 ? 40.233 -1.039 -66.995 1.00 92.88 103 GLU A C 1
ATOM 726 O O . GLU A 1 103 ? 39.312 -1.363 -66.242 1.00 92.88 103 GLU A O 1
ATOM 731 N N . GLU A 1 104 ? 41.274 -0.320 -66.567 1.00 90.06 104 GLU A N 1
ATOM 732 C CA . GLU A 1 104 ? 41.426 0.145 -65.181 1.00 90.06 104 GLU A CA 1
ATOM 733 C C . GLU A 1 104 ? 40.290 1.089 -64.763 1.00 90.06 104 GLU A C 1
ATOM 735 O O . GLU A 1 104 ? 39.737 0.949 -63.672 1.00 90.06 104 GLU A O 1
ATOM 740 N N . TYR A 1 105 ? 39.878 2.022 -65.628 1.00 91.38 105 TYR A N 1
ATOM 741 C CA . TYR A 1 105 ? 38.737 2.900 -65.340 1.00 91.38 105 TYR A CA 1
ATOM 742 C C . TYR A 1 105 ? 37.407 2.141 -65.296 1.00 91.38 105 TYR A C 1
ATOM 744 O O . TYR A 1 105 ? 36.574 2.434 -64.439 1.00 91.38 105 TYR A O 1
ATOM 752 N N . LYS A 1 106 ? 37.204 1.138 -66.160 1.00 95.12 106 LYS A N 1
ATOM 753 C CA . LYS A 1 106 ? 36.031 0.249 -66.078 1.00 95.12 106 LYS A CA 1
ATOM 754 C C . LYS A 1 106 ? 36.026 -0.552 -64.777 1.00 95.12 106 LYS A C 1
ATOM 756 O O . LYS A 1 106 ? 34.959 -0.738 -64.199 1.00 95.12 106 LYS A O 1
ATOM 761 N N . HIS A 1 107 ? 37.188 -1.012 -64.314 1.00 95.62 107 HIS A N 1
ATOM 762 C CA . HIS A 1 107 ? 37.318 -1.687 -63.024 1.00 95.62 107 HIS A CA 1
ATOM 763 C C . HIS A 1 107 ? 36.950 -0.752 -61.870 1.00 95.62 107 HIS A C 1
ATOM 765 O O . HIS A 1 107 ? 36.067 -1.082 -61.087 1.00 95.62 107 HIS A O 1
ATOM 771 N N . LYS A 1 108 ? 37.533 0.454 -61.832 1.00 94.50 108 LYS A N 1
ATOM 772 C CA . LYS A 1 108 ? 37.216 1.480 -60.825 1.00 94.50 108 LYS A CA 1
ATOM 773 C C . LYS A 1 108 ? 35.734 1.856 -60.823 1.00 94.50 108 LYS A C 1
ATOM 775 O O . LYS A 1 108 ? 35.158 2.039 -59.760 1.00 94.50 108 LYS A O 1
ATOM 780 N N . LEU A 1 109 ? 35.096 1.953 -61.993 1.00 94.94 109 LEU A N 1
ATOM 781 C CA . LEU A 1 109 ? 33.661 2.238 -62.068 1.00 94.94 109 LEU A CA 1
ATOM 782 C C . LEU A 1 109 ? 32.834 1.106 -61.444 1.00 94.94 109 LEU A C 1
ATOM 784 O O . LEU A 1 109 ? 31.944 1.384 -60.653 1.00 94.94 109 LEU A O 1
ATOM 788 N N . ARG A 1 110 ? 33.184 -0.160 -61.712 1.00 96.69 110 ARG A N 1
ATOM 789 C CA . ARG A 1 110 ? 32.537 -1.318 -61.071 1.00 96.69 110 ARG A CA 1
ATOM 790 C C . ARG A 1 110 ? 32.765 -1.357 -59.559 1.00 96.69 110 ARG A C 1
ATOM 792 O O . ARG A 1 110 ? 31.850 -1.722 -58.833 1.00 96.69 110 ARG A O 1
ATOM 799 N N . GLU A 1 111 ? 33.955 -0.987 -59.085 1.00 96.75 111 GLU A N 1
ATOM 800 C CA . GLU A 1 111 ? 34.238 -0.861 -57.648 1.00 96.75 111 GLU A CA 1
ATOM 801 C C . GLU A 1 111 ? 33.377 0.227 -57.001 1.00 96.75 111 GLU A C 1
ATOM 803 O O . GLU A 1 111 ? 32.806 -0.001 -55.939 1.00 96.75 111 GLU A O 1
ATOM 808 N N . ILE A 1 112 ? 33.241 1.388 -57.652 1.00 96.50 112 ILE A N 1
ATOM 809 C CA . ILE A 1 112 ? 32.384 2.481 -57.177 1.00 96.50 112 ILE A CA 1
ATOM 810 C C . ILE A 1 112 ? 30.918 2.044 -57.173 1.00 96.50 112 ILE A C 1
ATOM 812 O O . ILE A 1 112 ? 30.244 2.241 -56.168 1.00 96.50 112 ILE A O 1
ATOM 816 N N . ASP A 1 113 ? 30.432 1.413 -58.243 1.00 96.81 113 ASP A N 1
ATOM 817 C CA . ASP A 1 113 ? 29.055 0.914 -58.318 1.00 96.81 113 ASP A CA 1
ATOM 818 C C . ASP A 1 113 ? 28.784 -0.140 -57.229 1.00 96.81 113 ASP A C 1
ATOM 820 O O . ASP A 1 113 ? 27.732 -0.114 -56.590 1.00 96.81 113 ASP A O 1
ATOM 824 N N . SER A 1 114 ? 29.754 -1.023 -56.955 1.00 97.31 114 SER A N 1
ATOM 825 C CA . SER A 1 114 ? 29.686 -1.984 -55.846 1.00 97.31 114 SER A CA 1
ATOM 826 C C . SER A 1 114 ? 29.644 -1.277 -54.491 1.00 97.31 114 SER A C 1
ATOM 828 O O . SER A 1 114 ? 28.805 -1.608 -53.659 1.00 97.31 114 SER A O 1
ATOM 830 N N . ALA A 1 115 ? 30.493 -0.270 -54.273 1.00 97.12 115 ALA A N 1
ATOM 831 C CA . ALA A 1 115 ? 30.524 0.496 -53.029 1.00 97.12 115 ALA A CA 1
ATOM 832 C C . ALA A 1 115 ? 29.230 1.298 -52.805 1.00 97.12 115 ALA A C 1
ATOM 834 O O . ALA A 1 115 ? 28.749 1.387 -51.678 1.00 97.12 115 ALA A O 1
ATOM 835 N N . VAL A 1 116 ? 28.637 1.853 -53.867 1.00 96.81 116 VAL A N 1
ATOM 836 C CA . VAL A 1 116 ? 27.339 2.543 -53.805 1.00 96.81 116 VAL A CA 1
ATOM 837 C C . VAL A 1 116 ? 26.222 1.556 -53.469 1.00 96.81 116 VAL A C 1
ATOM 839 O O . VAL A 1 116 ? 25.383 1.860 -52.623 1.00 96.81 116 VAL A O 1
ATOM 842 N N . ALA A 1 117 ? 26.221 0.366 -54.074 1.00 97.44 117 ALA A N 1
ATOM 843 C CA . ALA A 1 117 ? 25.248 -0.676 -53.754 1.00 97.44 117 ALA A CA 1
ATOM 844 C C . ALA A 1 117 ? 25.381 -1.167 -52.299 1.00 97.44 117 ALA A C 1
ATOM 846 O O . ALA A 1 117 ? 24.374 -1.357 -51.617 1.00 97.44 117 ALA A O 1
ATOM 847 N N . GLU A 1 118 ? 26.609 -1.325 -51.800 1.00 96.69 118 GLU A N 1
ATOM 848 C CA . GLU A 1 118 ? 26.872 -1.673 -50.400 1.00 96.69 118 GLU A CA 1
ATOM 849 C C . GLU A 1 118 ? 26.426 -0.565 -49.437 1.00 96.69 118 GLU A C 1
ATOM 851 O O . GLU A 1 118 ? 25.784 -0.859 -48.429 1.00 96.69 118 GLU A O 1
ATOM 856 N N . ALA A 1 119 ? 26.705 0.703 -49.753 1.00 97.12 119 ALA A N 1
ATOM 857 C CA . ALA A 1 119 ? 26.263 1.839 -48.948 1.00 97.12 119 ALA A CA 1
ATOM 858 C C . ALA A 1 119 ? 24.731 1.918 -48.874 1.00 97.12 119 ALA A C 1
ATOM 860 O O . ALA A 1 119 ? 24.186 2.029 -47.778 1.00 97.12 119 ALA A O 1
ATOM 861 N N . ALA A 1 120 ? 24.039 1.757 -50.007 1.00 97.50 120 ALA A N 1
ATOM 862 C CA . ALA A 1 120 ? 22.577 1.730 -50.048 1.00 97.50 120 ALA A CA 1
ATOM 863 C C . ALA A 1 120 ? 21.999 0.585 -49.194 1.00 97.50 120 ALA A C 1
ATOM 865 O O . ALA A 1 120 ? 21.072 0.795 -48.413 1.00 97.50 120 ALA A O 1
ATOM 866 N N . ALA A 1 121 ? 22.588 -0.614 -49.261 1.00 97.56 121 ALA A N 1
ATOM 867 C CA . ALA A 1 121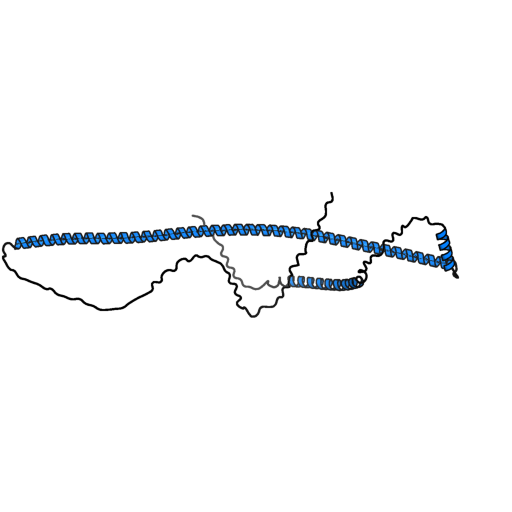 ? 22.161 -1.743 -48.433 1.00 97.56 121 ALA A CA 1
ATOM 868 C C . ALA A 1 121 ? 22.380 -1.496 -46.926 1.00 97.56 121 ALA A C 1
ATOM 870 O O . ALA A 1 121 ? 21.577 -1.933 -46.095 1.00 97.56 121 ALA A O 1
ATOM 871 N N . LEU A 1 122 ? 23.457 -0.795 -46.551 1.00 97.12 122 LEU A N 1
ATOM 872 C CA . LEU A 1 122 ? 23.715 -0.414 -45.160 1.00 97.12 122 LEU A CA 1
ATOM 873 C C . LEU A 1 122 ? 22.749 0.668 -44.667 1.00 97.12 122 LEU A C 1
ATOM 875 O O . LEU A 1 122 ? 22.290 0.573 -43.527 1.00 97.12 122 LEU A O 1
ATOM 879 N N . GLU A 1 123 ? 22.413 1.652 -45.500 1.00 97.38 123 GLU A N 1
ATOM 880 C CA . GLU A 1 123 ? 21.413 2.678 -45.182 1.00 97.38 123 GLU A CA 1
ATOM 881 C C . GLU A 1 123 ? 20.039 2.042 -44.941 1.00 97.38 123 GLU A C 1
ATOM 883 O O . GLU A 1 123 ? 19.458 2.239 -43.873 1.00 97.38 123 GLU A O 1
ATOM 888 N N . GLU A 1 124 ? 19.574 1.163 -45.835 1.00 97.56 124 GLU A N 1
ATOM 889 C CA . GLU A 1 124 ? 18.311 0.434 -45.649 1.00 97.56 124 GLU A CA 1
ATOM 890 C C . GLU A 1 124 ? 18.316 -0.424 -44.371 1.00 97.56 124 GLU A C 1
ATOM 892 O O . GLU A 1 124 ? 17.322 -0.496 -43.639 1.00 97.56 124 GLU A O 1
ATOM 897 N N . ALA A 1 125 ? 19.437 -1.079 -44.049 1.00 97.69 125 ALA A N 1
ATOM 898 C CA . ALA A 1 125 ? 19.560 -1.855 -42.817 1.00 97.69 125 ALA A CA 1
ATOM 899 C C . ALA A 1 125 ? 19.474 -0.967 -41.561 1.00 97.69 125 ALA A C 1
ATOM 901 O O . ALA A 1 125 ? 18.821 -1.347 -40.583 1.00 97.69 125 ALA A O 1
ATOM 902 N N . GLN A 1 126 ? 20.098 0.214 -41.580 1.00 97.62 126 GLN A N 1
ATOM 903 C CA . GLN A 1 126 ? 20.052 1.175 -40.475 1.00 97.62 126 GLN A CA 1
ATOM 904 C C . GLN A 1 126 ? 18.667 1.808 -40.321 1.00 97.62 126 GLN A C 1
ATOM 906 O O . GLN A 1 126 ? 18.173 1.918 -39.197 1.00 97.62 126 GLN A O 1
ATOM 911 N N . GLU A 1 127 ? 18.000 2.154 -41.421 1.00 97.69 127 GLU A N 1
ATOM 912 C CA . GLU A 1 127 ? 16.630 2.672 -41.402 1.00 97.69 127 GLU A CA 1
ATOM 913 C C . GLU A 1 127 ? 15.655 1.657 -40.801 1.00 97.69 127 GLU A C 1
ATOM 915 O O . GLU A 1 127 ? 14.843 2.004 -39.937 1.00 97.69 127 GLU A O 1
ATOM 920 N N . ASN A 1 128 ? 15.784 0.380 -41.171 1.00 97.69 128 ASN A N 1
ATOM 921 C CA . ASN A 1 128 ? 14.975 -0.696 -40.604 1.00 97.69 128 ASN A CA 1
ATOM 922 C C . ASN A 1 128 ? 15.216 -0.877 -39.096 1.00 97.69 128 ASN A C 1
ATOM 924 O O . ASN A 1 128 ? 14.260 -1.045 -38.333 1.00 97.69 128 ASN A O 1
ATOM 928 N N . GLN A 1 129 ? 16.470 -0.798 -38.639 1.00 97.25 129 GLN A N 1
ATOM 929 C CA . GLN A 1 129 ? 16.798 -0.853 -37.208 1.00 97.25 129 GLN A CA 1
ATOM 930 C C . GLN A 1 129 ? 16.255 0.363 -36.449 1.00 97.25 129 GLN A C 1
ATOM 932 O O . GLN A 1 129 ? 15.669 0.208 -35.376 1.00 97.25 129 GLN A O 1
ATOM 937 N N . ALA A 1 130 ? 16.380 1.565 -37.015 1.00 97.38 130 ALA A N 1
ATOM 938 C CA . ALA A 1 130 ? 15.845 2.787 -36.426 1.00 97.38 130 ALA A CA 1
ATOM 939 C C . ALA A 1 130 ? 14.311 2.746 -36.340 1.00 97.38 130 ALA A C 1
ATOM 941 O O . ALA A 1 130 ? 13.733 3.128 -35.320 1.00 97.38 130 ALA A O 1
ATOM 942 N N . ALA A 1 131 ? 13.636 2.243 -37.376 1.00 98.19 131 ALA A N 1
ATOM 943 C CA . ALA A 1 131 ? 12.189 2.068 -37.386 1.00 98.19 131 ALA A CA 1
ATOM 944 C C . ALA A 1 131 ? 11.725 1.039 -36.342 1.00 98.19 131 ALA A C 1
ATOM 946 O O . ALA A 1 131 ? 10.738 1.283 -35.645 1.00 98.19 131 ALA A O 1
ATOM 947 N N . ALA A 1 132 ? 12.438 -0.083 -36.194 1.00 97.31 132 ALA A N 1
ATOM 948 C CA . ALA A 1 132 ? 12.156 -1.079 -35.162 1.00 97.31 132 ALA A CA 1
ATOM 949 C C . ALA A 1 132 ? 12.340 -0.501 -33.749 1.00 97.31 132 ALA A C 1
ATOM 951 O O . ALA A 1 132 ? 11.427 -0.593 -32.931 1.00 97.31 132 ALA A O 1
ATOM 952 N N . ALA A 1 133 ? 13.453 0.193 -33.493 1.00 97.94 133 ALA A N 1
ATOM 953 C CA . ALA A 1 133 ? 13.717 0.829 -32.203 1.00 97.94 133 ALA A CA 1
ATOM 954 C C . ALA A 1 133 ? 12.657 1.886 -31.844 1.00 97.94 133 ALA A C 1
ATOM 956 O O . ALA A 1 133 ? 12.186 1.935 -30.710 1.00 97.94 133 ALA A O 1
ATOM 957 N N . ARG A 1 134 ? 12.213 2.702 -32.812 1.00 97.94 134 ARG A N 1
ATOM 958 C CA . ARG A 1 134 ? 11.124 3.675 -32.598 1.00 97.94 134 ARG A CA 1
ATOM 959 C C . ARG A 1 134 ? 9.812 2.993 -32.208 1.00 97.94 134 ARG A C 1
ATOM 961 O O . ARG A 1 134 ? 9.128 3.486 -31.314 1.00 97.94 134 ARG A O 1
ATOM 968 N N . LYS A 1 135 ? 9.475 1.864 -32.840 1.00 98.38 135 LYS A N 1
ATOM 969 C CA . LYS A 1 135 ? 8.279 1.077 -32.493 1.00 98.38 135 LYS A CA 1
ATOM 970 C C . LYS A 1 135 ? 8.373 0.490 -31.085 1.00 98.38 135 LYS A C 1
ATOM 972 O O . LYS A 1 135 ? 7.404 0.577 -30.341 1.00 98.38 135 LYS A O 1
ATOM 977 N N . GLU A 1 136 ? 9.526 -0.054 -30.701 1.00 97.69 136 GLU A N 1
ATOM 978 C CA . GLU A 1 136 ? 9.742 -0.584 -29.346 1.00 97.69 136 GLU A CA 1
ATOM 979 C C . GLU A 1 136 ? 9.639 0.511 -28.275 1.00 97.69 136 GLU A C 1
ATOM 981 O O . GLU A 1 136 ? 9.026 0.296 -27.232 1.00 97.69 136 GLU A O 1
ATOM 986 N N . VAL A 1 137 ? 10.171 1.709 -28.543 1.00 97.94 137 VAL A N 1
ATOM 987 C CA . VAL A 1 137 ? 10.048 2.858 -27.631 1.00 97.94 137 VAL A CA 1
ATOM 988 C C . VAL A 1 137 ? 8.595 3.306 -27.489 1.00 97.94 137 VAL A C 1
ATOM 990 O O . VAL A 1 137 ? 8.163 3.601 -26.378 1.00 97.94 137 VAL A O 1
ATOM 993 N N . GLN A 1 138 ? 7.829 3.340 -28.582 1.00 98.44 138 GLN A N 1
ATOM 994 C CA . GLN A 1 138 ? 6.402 3.671 -28.527 1.00 98.44 138 GLN A CA 1
ATOM 995 C C . GLN A 1 138 ? 5.616 2.640 -27.710 1.00 98.44 138 GLN A C 1
ATOM 997 O O . GLN A 1 138 ? 4.872 3.027 -26.815 1.00 98.44 138 GLN A O 1
ATOM 1002 N N . GLN A 1 139 ? 5.851 1.345 -27.939 1.00 98.06 139 GLN A N 1
ATOM 1003 C CA . GLN A 1 139 ? 5.225 0.275 -27.156 1.00 98.06 139 GLN A CA 1
ATOM 1004 C C . GLN A 1 139 ? 5.571 0.379 -25.668 1.00 98.06 139 GLN A C 1
ATOM 1006 O O . GLN A 1 139 ? 4.682 0.329 -24.826 1.00 98.06 139 GLN A O 1
ATOM 1011 N N . ALA A 1 140 ? 6.845 0.603 -25.334 1.00 98.06 140 ALA A N 1
ATOM 1012 C CA . ALA A 1 140 ? 7.262 0.793 -23.948 1.00 98.06 140 ALA A CA 1
ATOM 1013 C C . ALA A 1 140 ? 6.629 2.045 -23.314 1.00 98.06 140 ALA A C 1
ATOM 1015 O O . ALA A 1 140 ? 6.292 2.031 -22.133 1.00 98.06 140 ALA A O 1
ATOM 1016 N N . ALA A 1 141 ? 6.459 3.127 -24.080 1.00 98.25 141 ALA A N 1
ATOM 1017 C CA . ALA A 1 141 ? 5.800 4.337 -23.599 1.00 98.25 141 ALA A CA 1
ATOM 1018 C C . ALA A 1 141 ? 4.310 4.108 -23.311 1.00 98.25 141 ALA A C 1
ATOM 1020 O O . ALA A 1 141 ? 3.801 4.643 -22.327 1.00 98.25 141 ALA A O 1
ATOM 1021 N N . ASP A 1 142 ? 3.620 3.318 -24.131 1.00 98.38 142 ASP A N 1
ATOM 1022 C CA . ASP A 1 142 ? 2.214 2.977 -23.907 1.00 98.38 142 ASP A CA 1
ATOM 1023 C C . ASP A 1 142 ? 2.050 2.016 -22.718 1.00 98.38 142 ASP A C 1
ATOM 1025 O O . ASP A 1 142 ? 1.238 2.288 -21.836 1.00 98.38 142 ASP A O 1
ATOM 1029 N N . ASP A 1 143 ? 2.921 1.010 -22.583 1.00 97.75 143 ASP A N 1
ATOM 1030 C CA . ASP A 1 143 ? 2.963 0.133 -21.402 1.00 97.75 143 ASP A CA 1
ATOM 1031 C C . ASP A 1 143 ? 3.165 0.930 -20.096 1.00 97.75 143 ASP A C 1
ATOM 1033 O O . ASP A 1 143 ? 2.555 0.632 -19.066 1.00 97.75 143 ASP A O 1
ATOM 1037 N N . ILE A 1 144 ? 4.017 1.964 -20.114 1.00 98.12 144 ILE A N 1
ATOM 1038 C CA . ILE A 1 144 ? 4.235 2.840 -18.951 1.00 98.12 144 ILE A CA 1
ATOM 1039 C C . ILE A 1 144 ? 2.969 3.637 -18.615 1.00 98.12 144 ILE A C 1
ATOM 1041 O O . ILE A 1 144 ? 2.645 3.782 -17.433 1.00 98.12 144 ILE A O 1
ATOM 1045 N N . LYS A 1 145 ? 2.241 4.147 -19.615 1.00 98.38 145 LYS A N 1
ATOM 1046 C CA . LYS A 1 145 ? 0.980 4.874 -19.385 1.00 98.38 145 LYS A CA 1
ATOM 1047 C C . LYS A 1 145 ? -0.076 3.960 -18.772 1.00 98.38 145 LYS A C 1
ATOM 1049 O O . LYS A 1 145 ? -0.700 4.354 -17.790 1.00 98.38 145 LYS A O 1
ATOM 1054 N N . ASP A 1 146 ? -0.219 2.743 -19.289 1.00 98.06 146 ASP A N 1
ATOM 1055 C CA . ASP A 1 146 ? -1.167 1.754 -18.771 1.00 98.06 146 ASP A CA 1
ATOM 1056 C C . ASP A 1 146 ? -0.845 1.377 -17.319 1.00 98.06 146 ASP A C 1
ATOM 1058 O O . ASP A 1 146 ? -1.736 1.327 -16.468 1.00 98.06 146 ASP A O 1
ATOM 1062 N N . LEU A 1 147 ? 0.436 1.164 -16.996 1.00 97.19 147 LEU A N 1
ATOM 1063 C CA . LEU A 1 147 ? 0.864 0.904 -15.619 1.00 97.19 147 LEU A CA 1
ATOM 1064 C C . LEU A 1 147 ? 0.618 2.105 -14.700 1.00 97.19 147 LEU A C 1
ATOM 1066 O O . LEU A 1 147 ? 0.174 1.916 -13.572 1.00 97.19 147 LEU A O 1
ATOM 1070 N N . THR A 1 148 ? 0.850 3.327 -15.182 1.00 98.06 148 THR A N 1
ATOM 1071 C CA . THR A 1 148 ? 0.588 4.551 -14.409 1.00 98.06 148 THR A CA 1
ATOM 1072 C C . THR A 1 148 ? -0.901 4.683 -14.081 1.00 98.06 148 THR A C 1
ATOM 1074 O O . THR A 1 148 ? -1.255 4.940 -12.933 1.00 98.06 148 THR A O 1
ATOM 1077 N N . GLN A 1 149 ? -1.788 4.419 -15.045 1.00 98.44 149 GLN A N 1
ATOM 1078 C CA . GLN A 1 149 ? -3.238 4.428 -14.813 1.00 98.44 149 GLN A CA 1
ATOM 1079 C C . GLN A 1 149 ? -3.662 3.363 -13.791 1.00 98.44 149 GLN A C 1
ATOM 1081 O O . GLN A 1 149 ? -4.440 3.646 -12.881 1.00 98.44 149 GLN A O 1
ATOM 1086 N N . GLN A 1 150 ? -3.101 2.152 -13.874 1.00 97.88 150 GLN A N 1
ATOM 1087 C CA . GLN A 1 150 ? -3.358 1.097 -12.885 1.00 97.88 150 GLN A CA 1
ATOM 1088 C C . GLN A 1 150 ? -2.874 1.484 -11.479 1.00 97.88 150 GLN A C 1
ATOM 1090 O O . GLN A 1 150 ? -3.529 1.158 -10.484 1.00 97.88 150 GLN A O 1
ATOM 1095 N N . GLU A 1 151 ? -1.736 2.172 -11.371 1.00 98.19 151 GLU A N 1
ATOM 1096 C CA . GLU A 1 151 ? -1.234 2.691 -10.097 1.00 98.19 151 GLU A CA 1
ATOM 1097 C C . GLU A 1 151 ? -2.161 3.769 -9.523 1.00 98.19 151 GLU A C 1
ATOM 1099 O O . GLU A 1 151 ? -2.480 3.724 -8.332 1.00 98.19 151 GLU A O 1
ATOM 1104 N N . GLU A 1 152 ? -2.658 4.688 -10.351 1.00 98.50 152 GLU A N 1
ATOM 1105 C CA . GLU A 1 152 ? -3.626 5.711 -9.941 1.00 98.50 152 GLU A CA 1
ATOM 1106 C C . GLU A 1 152 ? -4.933 5.091 -9.429 1.00 98.50 152 GLU A C 1
ATOM 1108 O O . GLU A 1 152 ? -5.400 5.445 -8.341 1.00 98.50 152 GLU A O 1
ATOM 1113 N N . GLU A 1 153 ? -5.494 4.112 -10.143 1.00 98.31 153 GLU A N 1
ATOM 1114 C CA . GLU A 1 153 ? -6.684 3.373 -9.705 1.00 98.31 153 GLU A CA 1
ATOM 1115 C C . GLU A 1 153 ? -6.449 2.648 -8.373 1.00 98.31 153 GLU A C 1
ATOM 1117 O O . GLU A 1 153 ? -7.284 2.705 -7.464 1.00 98.31 153 GLU A O 1
ATOM 1122 N N . ALA A 1 154 ? -5.292 2.001 -8.210 1.00 97.44 154 ALA A N 1
ATOM 1123 C CA . ALA A 1 154 ? -4.935 1.323 -6.967 1.00 97.44 154 ALA A CA 1
ATOM 1124 C C . ALA A 1 154 ? -4.797 2.309 -5.793 1.00 97.44 154 ALA A C 1
ATOM 1126 O O . ALA A 1 154 ? -5.231 2.011 -4.674 1.00 97.44 154 ALA A O 1
ATOM 1127 N N . VAL A 1 155 ? -4.235 3.500 -6.029 1.00 98.31 155 VAL A N 1
ATOM 1128 C CA . VAL A 1 155 ? -4.146 4.573 -5.026 1.00 98.31 155 VAL A CA 1
ATOM 1129 C C . VAL A 1 155 ? -5.539 5.074 -4.643 1.00 98.31 155 VAL A C 1
ATOM 1131 O O . VAL A 1 155 ? -5.822 5.226 -3.449 1.00 98.31 155 VAL A O 1
ATOM 1134 N N . GLN A 1 156 ? -6.436 5.262 -5.614 1.00 98.38 156 GLN A N 1
ATOM 1135 C CA . GLN A 1 156 ? -7.824 5.652 -5.355 1.00 98.38 156 GLN A CA 1
ATOM 1136 C C . GLN A 1 156 ? -8.565 4.595 -4.524 1.00 98.38 156 GLN A C 1
ATOM 1138 O O . GLN A 1 156 ? -9.162 4.938 -3.499 1.00 98.38 156 GLN A O 1
ATOM 1143 N N . GLN A 1 157 ? -8.457 3.310 -4.874 1.00 98.19 157 GLN A N 1
ATOM 1144 C CA . GLN A 1 157 ? -9.047 2.208 -4.099 1.00 98.19 157 GLN A CA 1
ATOM 1145 C C . GLN A 1 157 ? -8.483 2.132 -2.675 1.00 98.19 157 GLN A C 1
ATOM 1147 O O . GLN A 1 157 ? -9.205 1.903 -1.705 1.00 98.19 157 GLN A O 1
ATOM 1152 N N . LEU A 1 158 ? -7.183 2.359 -2.505 1.00 97.88 158 LEU A N 1
ATOM 1153 C CA . LEU A 1 158 ? -6.570 2.371 -1.182 1.00 97.88 158 LEU A CA 1
ATOM 1154 C C . LEU A 1 158 ? -7.077 3.555 -0.346 1.00 97.88 158 LEU A C 1
ATOM 1156 O O . LEU A 1 158 ? -7.300 3.411 0.861 1.00 97.88 158 LEU A O 1
ATOM 1160 N N . SER A 1 159 ? -7.285 4.715 -0.974 1.00 98.44 159 SER A N 1
ATOM 1161 C CA . SER A 1 159 ? -7.843 5.896 -0.314 1.00 98.44 159 SER A CA 1
ATOM 1162 C C . SER A 1 159 ? -9.287 5.673 0.160 1.00 98.44 159 SER A C 1
ATOM 1164 O O . SER A 1 159 ? -9.600 6.008 1.306 1.00 98.44 159 SER A O 1
ATOM 1166 N N . SER A 1 160 ? -10.134 5.016 -0.643 1.00 97.88 160 SER A N 1
ATOM 1167 C CA . SER A 1 160 ? -11.520 4.708 -0.267 1.00 97.88 160 SER A CA 1
ATOM 1168 C C . SER A 1 160 ? -11.584 3.702 0.883 1.00 97.88 160 SER A C 1
ATOM 1170 O O . SER A 1 160 ? -12.267 3.953 1.876 1.00 97.88 160 SER A O 1
ATOM 1172 N N . VAL A 1 161 ? -10.775 2.638 0.841 1.00 98.38 161 VAL A N 1
ATOM 1173 C CA . VAL A 1 161 ? -10.672 1.657 1.938 1.00 98.38 161 VAL A CA 1
ATOM 1174 C C . VAL A 1 161 ? -10.182 2.313 3.233 1.00 98.38 161 VAL A C 1
ATOM 1176 O O . VAL A 1 161 ? -10.661 1.989 4.323 1.00 98.38 161 VAL A O 1
ATOM 1179 N N . ARG A 1 162 ? -9.241 3.266 3.158 1.00 98.44 162 ARG A N 1
ATOM 1180 C CA . ARG A 1 162 ? -8.812 4.040 4.337 1.00 98.44 162 ARG A CA 1
ATOM 1181 C C . ARG A 1 162 ? -9.952 4.884 4.906 1.00 98.44 162 ARG A C 1
ATOM 1183 O O . ARG A 1 162 ? -10.120 4.891 6.126 1.00 98.44 162 ARG A O 1
ATOM 1190 N N . ALA A 1 163 ? -10.737 5.546 4.059 1.00 98.50 163 ALA A N 1
ATOM 1191 C CA . ALA A 1 163 ? -11.893 6.330 4.489 1.00 98.50 163 ALA A CA 1
ATOM 1192 C C . ALA A 1 163 ? -12.984 5.449 5.128 1.00 98.50 163 ALA A C 1
ATOM 1194 O O . ALA A 1 163 ? -13.530 5.797 6.174 1.00 98.50 163 ALA A O 1
ATOM 1195 N N . GLU A 1 164 ? -13.268 4.276 4.560 1.00 98.44 164 GLU A N 1
ATOM 1196 C CA . GLU A 1 164 ? -14.201 3.299 5.140 1.00 98.44 164 GLU A CA 1
ATOM 1197 C C . GLU A 1 164 ? -13.718 2.774 6.490 1.00 98.44 164 GLU A C 1
ATOM 1199 O O . GLU A 1 164 ? -14.492 2.714 7.446 1.00 98.44 164 GLU A O 1
ATOM 1204 N N . LYS A 1 165 ? -12.423 2.462 6.611 1.00 98.50 165 LYS A N 1
ATOM 1205 C CA . LYS A 1 165 ? -11.826 2.047 7.883 1.00 98.50 165 LYS A CA 1
ATOM 1206 C C . LYS A 1 165 ? -11.974 3.129 8.953 1.00 98.50 165 LYS A C 1
ATOM 1208 O O . LYS A 1 165 ? -12.298 2.795 10.089 1.00 98.50 165 LYS A O 1
ATOM 1213 N N . GLN A 1 166 ? -11.755 4.398 8.604 1.00 98.38 166 GLN A N 1
ATOM 1214 C CA . GLN A 1 166 ? -11.932 5.524 9.526 1.00 98.38 166 GLN A CA 1
ATOM 1215 C C . GLN A 1 166 ? -13.392 5.669 9.980 1.00 98.38 166 GLN A C 1
ATOM 1217 O O . GLN A 1 166 ? -13.652 5.804 11.178 1.00 98.38 166 GLN A O 1
ATOM 1222 N N . LYS A 1 167 ? -14.352 5.561 9.052 1.00 98.44 167 LYS A N 1
ATOM 1223 C CA . LYS A 1 167 ? -15.790 5.552 9.372 1.00 98.44 167 LYS A CA 1
ATOM 1224 C C . LYS A 1 167 ? -16.152 4.389 10.299 1.00 98.44 167 LYS A C 1
ATOM 1226 O O . LYS A 1 167 ? -16.822 4.590 11.306 1.00 98.44 167 LYS A O 1
ATOM 1231 N N . ALA A 1 168 ? -15.660 3.186 10.006 1.00 98.19 168 ALA A N 1
ATOM 1232 C CA . ALA A 1 168 ? -15.890 2.011 10.841 1.00 98.19 168 ALA A CA 1
ATOM 1233 C C . ALA A 1 168 ? -15.287 2.171 12.246 1.00 98.19 168 ALA A C 1
ATOM 1235 O O . ALA A 1 168 ? -15.937 1.811 13.226 1.00 98.19 168 ALA A O 1
ATOM 1236 N N . SER A 1 169 ? -14.083 2.743 12.375 1.00 98.25 169 SER A N 1
ATOM 1237 C CA . SER A 1 169 ? -13.501 3.028 13.693 1.00 98.25 169 SER A CA 1
ATOM 1238 C C . SER A 1 169 ? -14.314 4.051 14.486 1.00 98.25 169 SER A C 1
ATOM 1240 O O . SER A 1 169 ? -14.544 3.825 15.669 1.00 98.25 169 SER A O 1
ATOM 1242 N N . ALA A 1 170 ? -14.823 5.106 13.840 1.00 98.50 170 ALA A N 1
ATOM 1243 C CA . ALA A 1 170 ? -15.667 6.097 14.505 1.00 98.50 170 ALA A CA 1
ATOM 1244 C C . ALA A 1 170 ? -16.962 5.469 15.055 1.00 98.50 170 ALA A C 1
ATOM 1246 O O . ALA A 1 170 ? -17.305 5.683 16.215 1.00 98.50 170 ALA A O 1
ATOM 1247 N N . LEU A 1 171 ? -17.621 4.603 14.274 1.00 98.44 171 LEU A N 1
ATOM 1248 C CA . LEU A 1 171 ? -18.811 3.867 14.725 1.00 98.44 171 LEU A CA 1
ATOM 1249 C C . LEU A 1 171 ? -18.514 2.929 15.906 1.00 98.44 171 LEU A C 1
ATOM 1251 O O . LEU A 1 171 ? -19.336 2.788 16.811 1.00 98.44 171 LEU A O 1
ATOM 1255 N N . ILE A 1 172 ? -17.346 2.278 15.921 1.00 98.38 172 ILE A N 1
ATOM 1256 C CA . ILE A 1 172 ? -16.927 1.437 17.054 1.00 98.38 172 ILE A CA 1
ATOM 1257 C C . ILE A 1 172 ? -16.757 2.287 18.317 1.00 98.38 172 ILE A C 1
ATOM 1259 O O . ILE A 1 172 ? -17.199 1.875 19.391 1.00 98.38 172 ILE A O 1
ATOM 1263 N N . ASP A 1 173 ? -16.153 3.468 18.202 1.00 98.31 173 ASP A N 1
ATOM 1264 C CA . ASP A 1 173 ? -15.946 4.363 19.340 1.00 98.31 173 ASP A CA 1
ATOM 1265 C C . ASP A 1 173 ? -17.268 4.939 19.869 1.00 98.31 173 ASP A C 1
ATOM 1267 O O . ASP A 1 173 ? -17.473 4.987 21.083 1.00 98.31 173 ASP A O 1
ATOM 1271 N N . GLU A 1 174 ? -18.219 5.273 18.994 1.00 98.62 174 GLU A N 1
ATOM 1272 C CA . GLU A 1 174 ? -19.587 5.634 19.392 1.00 98.62 174 GLU A CA 1
ATOM 1273 C C . GLU A 1 174 ? -20.278 4.501 20.161 1.00 98.62 174 GLU A C 1
ATOM 1275 O O . GLU A 1 174 ? -20.872 4.729 21.216 1.00 98.62 174 GLU A O 1
ATOM 1280 N N . LYS A 1 175 ? -20.163 3.253 19.686 1.00 98.31 175 LYS A N 1
ATOM 1281 C CA . LYS A 1 175 ? -20.742 2.088 20.374 1.00 98.31 175 LYS A CA 1
ATOM 1282 C C . LYS A 1 175 ? -20.091 1.829 21.728 1.00 98.31 175 LYS A C 1
ATOM 1284 O O . LYS A 1 175 ? -20.791 1.452 22.664 1.00 98.31 175 LYS A O 1
ATOM 1289 N N . ARG A 1 176 ? -18.785 2.068 21.863 1.00 98.50 176 ARG A N 1
ATOM 1290 C CA . ARG A 1 176 ? -18.084 1.988 23.154 1.00 98.50 176 ARG A CA 1
ATOM 1291 C C . ARG A 1 176 ? -18.576 3.042 24.140 1.00 98.50 176 ARG A C 1
ATOM 1293 O O . ARG A 1 176 ? -18.802 2.705 25.297 1.00 98.50 176 ARG A O 1
ATOM 1300 N N . ARG A 1 177 ? -18.805 4.281 23.690 1.00 98.44 177 ARG A N 1
ATOM 1301 C CA . ARG A 1 177 ? -19.407 5.335 24.529 1.00 98.44 177 ARG A CA 1
ATOM 1302 C C . ARG A 1 177 ? -20.812 4.946 24.991 1.00 98.44 177 ARG A C 1
ATOM 1304 O O . ARG A 1 177 ? -21.084 4.978 26.184 1.00 98.44 177 ARG A O 1
ATOM 1311 N N . GLN A 1 178 ? -21.654 4.458 24.076 1.00 97.94 178 GLN A N 1
ATOM 1312 C CA . GLN A 1 178 ? -22.998 3.962 24.409 1.00 97.94 178 GLN A CA 1
ATOM 1313 C C . GLN A 1 178 ? -22.957 2.813 25.430 1.00 97.94 178 GLN A C 1
ATOM 1315 O O . GLN A 1 178 ? -23.765 2.771 26.353 1.00 97.94 178 GLN A O 1
ATOM 1320 N N . GLN A 1 179 ? -22.007 1.882 25.299 1.00 98.31 179 GLN A N 1
ATOM 1321 C CA . GLN A 1 179 ? -21.822 0.808 26.279 1.00 98.31 179 GLN A CA 1
ATOM 1322 C C . GLN A 1 179 ? -21.431 1.350 27.657 1.00 98.31 179 GLN A C 1
ATOM 1324 O O . GLN A 1 179 ? -22.015 0.933 28.654 1.00 98.31 179 GLN A O 1
ATOM 1329 N N . GLN A 1 180 ? -20.507 2.311 27.721 1.00 98.50 180 GLN A N 1
ATOM 1330 C CA . GLN A 1 180 ? -20.100 2.941 28.981 1.00 98.50 180 GLN A CA 1
ATOM 1331 C C . GLN A 1 180 ? -21.255 3.693 29.658 1.00 98.50 180 GLN A C 1
ATOM 1333 O O . GLN A 1 180 ? -21.430 3.586 30.873 1.00 98.50 180 GLN A O 1
ATOM 1338 N N . GLU A 1 181 ? -22.081 4.404 28.889 1.00 98.56 181 GLU A N 1
ATOM 1339 C CA . GLU A 1 181 ? -23.295 5.057 29.393 1.00 98.56 181 GLU A CA 1
ATOM 1340 C C . GLU A 1 181 ? -24.270 4.032 29.989 1.00 98.56 181 GLU A C 1
ATOM 1342 O O . GLU A 1 181 ? -24.718 4.190 31.127 1.00 98.56 181 GLU A O 1
ATOM 1347 N N . VAL A 1 182 ? -24.541 2.931 29.281 1.00 98.69 182 VAL A N 1
ATOM 1348 C CA . VAL A 1 182 ? -25.396 1.845 29.786 1.00 98.69 182 VAL A CA 1
ATOM 1349 C C . VAL A 1 182 ? -24.821 1.220 31.058 1.00 98.69 182 VAL A C 1
ATOM 1351 O O . VAL A 1 182 ? -25.554 1.034 32.029 1.00 98.69 182 VAL A O 1
ATOM 1354 N N . GLU A 1 183 ? -23.517 0.952 31.109 1.00 98.44 183 GLU A N 1
ATOM 1355 C CA . GLU A 1 183 ? -22.858 0.436 32.312 1.00 98.44 183 GLU A C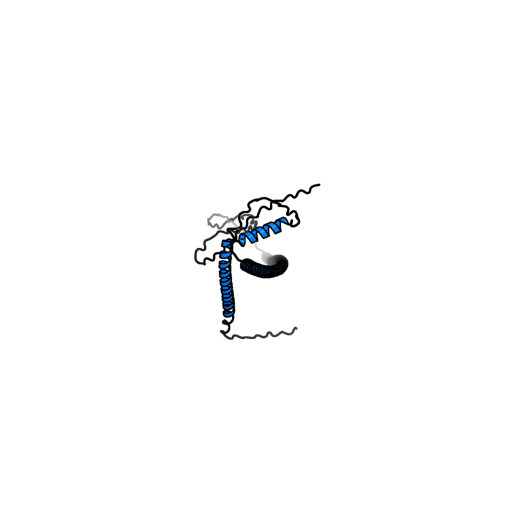A 1
ATOM 1356 C C . GLU A 1 183 ? -22.972 1.403 33.498 1.00 98.44 183 GLU A C 1
ATOM 1358 O O . GLU A 1 183 ? -23.205 0.969 34.629 1.00 98.44 183 GLU A O 1
ATOM 1363 N N . SER A 1 184 ? -22.842 2.712 33.264 1.00 98.69 184 SER A N 1
ATOM 1364 C CA . SER A 1 184 ? -23.017 3.729 34.307 1.00 98.69 184 SER A CA 1
ATOM 1365 C C . SER A 1 184 ? -24.452 3.763 34.848 1.00 98.69 184 SER A C 1
ATOM 1367 O O . SER A 1 184 ? -24.652 3.808 36.064 1.00 98.69 184 SER A O 1
ATOM 1369 N N . MET A 1 185 ? -25.452 3.637 33.968 1.00 98.25 185 MET A N 1
ATOM 1370 C CA . MET A 1 185 ? -26.862 3.572 34.353 1.00 98.25 185 MET A CA 1
ATOM 1371 C C . MET A 1 185 ? -27.172 2.298 35.143 1.00 98.25 185 MET A C 1
ATOM 1373 O O . MET A 1 185 ? -27.859 2.364 36.162 1.00 98.25 185 MET A O 1
ATOM 1377 N N . ILE A 1 186 ? -26.627 1.149 34.728 1.00 98.44 186 ILE A N 1
ATOM 1378 C CA . ILE A 1 186 ? -26.773 -0.119 35.456 1.00 98.44 186 ILE A CA 1
ATOM 1379 C C . ILE A 1 186 ? -26.198 0.016 36.869 1.00 98.44 186 ILE A C 1
ATOM 1381 O O . ILE A 1 186 ? -26.900 -0.265 37.841 1.00 98.44 186 ILE A O 1
ATOM 1385 N N . LYS A 1 187 ? -24.970 0.534 37.008 1.00 98.56 187 LYS A N 1
ATOM 1386 C CA . LYS A 1 187 ? -24.339 0.770 38.319 1.00 98.56 187 LYS A CA 1
ATOM 1387 C C . LYS A 1 187 ? -25.182 1.694 39.202 1.00 98.56 187 LYS A C 1
ATOM 1389 O O . LYS A 1 187 ? -25.342 1.425 40.392 1.00 98.56 187 LYS A O 1
ATOM 1394 N N . MET A 1 188 ? -25.764 2.755 38.639 1.00 98.44 188 MET A N 1
ATOM 1395 C CA . MET A 1 188 ? -26.662 3.654 39.373 1.00 98.44 188 MET A CA 1
ATOM 1396 C C . MET A 1 188 ? -27.913 2.921 39.881 1.00 98.44 188 MET A C 1
ATOM 1398 O O . MET A 1 188 ? -28.266 3.044 41.057 1.00 98.44 188 MET A O 1
ATOM 1402 N N . VAL A 1 189 ? -28.557 2.111 39.035 1.00 98.50 189 VAL A N 1
ATOM 1403 C CA . VAL A 1 189 ? -29.733 1.312 39.421 1.00 98.50 189 VAL A CA 1
ATOM 1404 C C . VAL A 1 189 ? -29.380 0.291 40.505 1.00 98.50 189 VAL A C 1
ATOM 1406 O O . VAL A 1 189 ? -30.138 0.138 41.463 1.00 98.50 189 VAL A O 1
ATOM 1409 N N . GLU A 1 190 ? -28.221 -0.361 40.420 1.00 98.38 190 GLU A N 1
ATOM 1410 C CA . GLU A 1 190 ? -27.739 -1.285 41.453 1.00 98.38 190 GLU A CA 1
ATOM 1411 C C . GLU A 1 190 ? -27.540 -0.591 42.806 1.00 98.38 190 GLU A C 1
ATOM 1413 O O . GLU A 1 190 ? -27.927 -1.130 43.847 1.00 98.38 190 GLU A O 1
ATOM 1418 N N . VAL A 1 191 ? -26.976 0.623 42.817 1.00 98.56 191 VAL A N 1
ATOM 1419 C CA . VAL A 1 191 ? -26.843 1.425 44.043 1.00 98.56 191 VAL A CA 1
ATOM 1420 C C . VAL A 1 191 ? -28.221 1.779 44.602 1.00 98.56 191 VAL A C 1
ATOM 1422 O O . VAL A 1 191 ? -28.452 1.587 45.795 1.00 98.56 191 VAL A O 1
ATOM 1425 N N . MET A 1 192 ? -29.167 2.207 43.761 1.00 98.00 192 MET A N 1
ATOM 1426 C CA . MET A 1 192 ? -30.543 2.500 44.187 1.00 98.00 192 MET A CA 1
ATOM 1427 C C . MET A 1 192 ? -31.277 1.266 44.735 1.00 98.00 192 MET A C 1
ATOM 1429 O O . MET A 1 192 ? -32.089 1.377 45.652 1.00 98.00 192 MET A O 1
ATOM 1433 N N . GLN A 1 193 ? -31.024 0.074 44.194 1.00 98.31 193 GLN A N 1
ATOM 1434 C CA . GLN A 1 193 ? -31.591 -1.166 44.729 1.00 98.31 193 GLN A CA 1
ATOM 1435 C C . GLN A 1 193 ? -31.002 -1.502 46.104 1.00 98.31 193 GLN A C 1
ATOM 1437 O O . GLN A 1 193 ? -31.758 -1.828 47.021 1.00 98.31 193 GLN A O 1
ATOM 1442 N N . LYS A 1 194 ? -29.682 -1.348 46.277 1.00 98.25 194 LYS A N 1
ATOM 1443 C CA . LYS A 1 194 ? -28.997 -1.538 47.569 1.00 98.25 194 LYS A CA 1
ATOM 1444 C C . LYS A 1 194 ? -29.454 -0.529 48.628 1.00 98.25 194 LYS A C 1
ATOM 1446 O O . LYS A 1 194 ? -29.559 -0.880 49.800 1.00 98.25 194 LYS A O 1
ATOM 1451 N N . THR A 1 195 ? -29.743 0.720 48.260 1.00 98.12 195 THR A N 1
ATOM 1452 C CA . THR A 1 195 ? -30.296 1.699 49.212 1.00 98.12 195 THR A CA 1
ATOM 1453 C C . THR A 1 195 ? -31.737 1.361 49.582 1.00 98.12 195 THR A C 1
ATOM 1455 O O . THR A 1 195 ? -32.066 1.366 50.766 1.00 98.12 195 THR A O 1
ATOM 1458 N N . LYS A 1 196 ? -32.579 0.968 48.615 1.00 97.94 196 LYS A N 1
ATOM 1459 C CA . LYS A 1 196 ? -33.951 0.499 48.881 1.00 97.94 196 LYS A CA 1
ATOM 1460 C C . LYS A 1 196 ? -33.985 -0.730 49.794 1.00 97.94 196 LYS A C 1
ATOM 1462 O O . LYS A 1 196 ? -34.853 -0.799 50.659 1.00 97.94 196 LYS A O 1
ATOM 1467 N N . SER A 1 197 ? -33.074 -1.694 49.631 1.00 98.06 197 SER A N 1
ATOM 1468 C CA . SER A 1 197 ? -33.011 -2.864 50.520 1.00 98.06 197 SER A CA 1
ATOM 1469 C C . SER A 1 197 ? -32.616 -2.473 51.945 1.00 98.06 197 SER A C 1
ATOM 1471 O O . SER A 1 197 ? -33.290 -2.887 52.883 1.00 98.06 197 SER A O 1
ATOM 1473 N N . ARG A 1 198 ? -31.618 -1.593 52.106 1.00 97.88 198 ARG A N 1
ATOM 1474 C CA . ARG A 1 198 ? -31.211 -1.058 53.418 1.00 97.88 198 ARG A CA 1
ATOM 1475 C C . ARG A 1 198 ? -32.330 -0.280 54.114 1.00 97.88 198 ARG A C 1
ATOM 1477 O O . ARG A 1 198 ? -32.529 -0.448 55.309 1.00 97.88 198 ARG A O 1
ATOM 1484 N N . VAL A 1 199 ? -33.087 0.544 53.385 1.00 97.94 199 VAL A N 1
ATOM 1485 C CA . VAL A 1 199 ? -34.234 1.275 53.959 1.00 97.94 199 VAL A CA 1
ATOM 1486 C C . VAL A 1 199 ? -35.305 0.303 54.458 1.00 97.94 199 VAL A C 1
ATOM 1488 O O . VAL A 1 199 ? -35.761 0.446 55.587 1.00 97.94 199 VAL A O 1
ATOM 1491 N N . LYS A 1 200 ? -35.631 -0.741 53.683 1.00 98.12 200 LYS A N 1
ATOM 1492 C CA . LYS A 1 200 ? -36.577 -1.790 54.108 1.00 98.12 200 LYS A CA 1
ATOM 1493 C C . LYS A 1 200 ? -36.099 -2.562 55.340 1.00 98.12 200 LYS A C 1
ATOM 1495 O O . LYS A 1 200 ? -36.916 -2.974 56.157 1.00 98.12 200 LYS A O 1
ATOM 1500 N N . GLU A 1 201 ? -34.797 -2.809 55.466 1.00 97.19 201 GLU A N 1
ATOM 1501 C CA . GLU A 1 201 ? -34.214 -3.440 56.658 1.00 97.19 201 GLU A CA 1
ATOM 1502 C C . GLU A 1 201 ? -34.369 -2.538 57.890 1.00 97.19 201 GLU A C 1
ATOM 1504 O O . GLU A 1 201 ? -34.892 -2.989 58.908 1.00 97.19 201 GLU A O 1
ATOM 1509 N N . LEU A 1 202 ? -34.040 -1.248 57.767 1.00 96.56 202 LEU A N 1
ATOM 1510 C CA . LEU A 1 202 ? -34.212 -0.265 58.841 1.00 96.56 202 LEU A CA 1
ATOM 1511 C C . LEU A 1 202 ? -35.686 -0.060 59.233 1.00 96.56 202 LEU A C 1
ATOM 1513 O O . LEU A 1 202 ? -35.986 0.137 60.409 1.00 96.56 202 LEU A O 1
ATOM 1517 N N . GLU A 1 203 ? -36.621 -0.110 58.282 1.00 96.94 203 GLU A N 1
ATOM 1518 C CA . GLU A 1 203 ? -38.065 -0.060 58.558 1.00 96.94 203 GLU A CA 1
ATOM 1519 C C . GLU A 1 203 ? -38.521 -1.274 59.371 1.00 96.94 203 GLU A C 1
ATOM 1521 O O . GLU A 1 203 ? -39.163 -1.106 60.406 1.00 96.94 203 GLU A O 1
ATOM 1526 N N . LYS A 1 204 ? -38.105 -2.486 58.985 1.00 97.25 204 LYS A N 1
ATOM 1527 C CA . LYS A 1 204 ? -38.395 -3.710 59.750 1.00 97.25 204 LYS A CA 1
ATOM 1528 C C . LYS A 1 204 ? -37.801 -3.670 61.158 1.00 97.25 204 LYS A C 1
ATOM 1530 O O . LYS A 1 204 ? -38.408 -4.177 62.099 1.00 97.25 204 LYS A O 1
ATOM 1535 N N . GLU A 1 205 ? -36.612 -3.097 61.327 1.00 96.38 205 GLU A N 1
ATOM 1536 C CA . GLU A 1 205 ? -36.002 -2.908 62.648 1.00 96.38 205 GLU A CA 1
ATOM 1537 C C . GLU A 1 205 ? -36.772 -1.891 63.497 1.00 96.38 205 GLU A C 1
ATOM 1539 O O . GLU A 1 205 ? -37.028 -2.153 64.673 1.00 96.38 205 GLU A O 1
ATOM 1544 N N . LYS A 1 206 ? -37.221 -0.776 62.906 1.00 96.56 206 LYS A N 1
ATOM 1545 C CA . LYS A 1 206 ? -38.080 0.212 63.580 1.00 96.56 206 LYS A CA 1
ATOM 1546 C C . LYS A 1 206 ? -39.429 -0.376 63.979 1.00 96.56 206 LYS A C 1
ATOM 1548 O O . LYS A 1 206 ? -39.880 -0.139 65.097 1.00 96.56 206 LYS A O 1
ATOM 1553 N N . GLU A 1 207 ? -40.056 -1.166 63.111 1.00 96.94 207 GLU A N 1
ATOM 1554 C CA . GLU A 1 207 ? -41.301 -1.871 63.423 1.00 96.94 207 GLU A CA 1
ATOM 1555 C C . GLU A 1 207 ? -41.110 -2.810 64.618 1.00 96.94 207 GLU A C 1
ATOM 1557 O O . GLU A 1 207 ? -41.857 -2.709 65.592 1.00 96.94 207 GLU A O 1
ATOM 1562 N N . LYS A 1 208 ? -40.057 -3.642 64.612 1.00 96.25 208 LYS A N 1
ATOM 1563 C CA . LYS A 1 208 ? -39.713 -4.526 65.741 1.00 96.25 208 LYS A CA 1
ATOM 1564 C C . LYS A 1 208 ? -39.441 -3.747 67.029 1.00 96.25 208 LYS A C 1
ATOM 1566 O O . LYS A 1 208 ? -39.983 -4.100 68.073 1.00 96.25 208 LYS A O 1
ATOM 1571 N N . ALA A 1 209 ? -38.651 -2.675 66.968 1.00 94.81 209 ALA A N 1
ATOM 1572 C CA . ALA A 1 209 ? -38.372 -1.826 68.126 1.00 94.81 209 ALA A CA 1
ATOM 1573 C C . ALA A 1 209 ? -39.656 -1.180 68.679 1.00 94.81 209 ALA A C 1
ATOM 1575 O O . ALA A 1 209 ? -39.882 -1.181 69.889 1.00 94.81 209 ALA A O 1
ATOM 1576 N N . SER A 1 210 ? -40.541 -0.694 67.804 1.00 95.00 210 SER A N 1
ATOM 1577 C CA . SER A 1 210 ? -41.825 -0.108 68.202 1.00 95.00 210 SER A CA 1
ATOM 1578 C C . SER A 1 210 ? -42.785 -1.138 68.811 1.00 95.00 210 SER A C 1
ATOM 1580 O O . SER A 1 210 ? -43.495 -0.825 69.767 1.00 95.00 210 SER A O 1
ATOM 1582 N N . ALA A 1 211 ? -42.780 -2.379 68.313 1.00 95.06 211 ALA A N 1
ATOM 1583 C CA . ALA A 1 211 ? -43.568 -3.475 68.865 1.00 95.06 211 ALA A CA 1
ATOM 1584 C C . ALA A 1 211 ? -43.085 -3.859 70.272 1.00 95.06 211 ALA A C 1
ATOM 1586 O O . ALA A 1 211 ? -43.906 -4.030 71.171 1.00 95.06 211 ALA A O 1
ATOM 1587 N N . LEU A 1 212 ? -41.766 -3.911 70.493 1.00 93.69 212 LEU A N 1
ATOM 1588 C CA . LEU A 1 212 ? -41.183 -4.155 71.816 1.00 93.69 212 LEU A CA 1
ATOM 1589 C C . LEU A 1 212 ? -41.504 -3.031 72.808 1.00 93.69 212 LEU A C 1
ATOM 1591 O O . LEU A 1 212 ? -41.840 -3.313 73.957 1.00 93.69 212 LEU A O 1
ATOM 1595 N N . LEU A 1 213 ? -41.464 -1.767 72.373 1.00 93.00 213 LEU A N 1
ATOM 1596 C CA . LEU A 1 213 ? -41.866 -0.639 73.217 1.00 93.00 213 LEU A CA 1
ATOM 1597 C C . LEU A 1 213 ? -43.335 -0.755 73.636 1.00 93.00 213 LEU A C 1
ATOM 1599 O O . LEU A 1 213 ? -43.624 -0.700 74.831 1.00 93.00 213 LEU A O 1
ATOM 1603 N N . LYS A 1 214 ? -44.246 -1.019 72.692 1.00 94.44 214 LYS A N 1
ATOM 1604 C CA . LYS A 1 214 ? -45.674 -1.231 72.989 1.00 94.44 214 LYS A CA 1
ATOM 1605 C C . LYS A 1 214 ? -45.906 -2.421 73.924 1.00 94.44 214 LYS A C 1
ATOM 1607 O O . LYS A 1 214 ? -46.676 -2.296 74.874 1.00 94.44 214 LYS A O 1
ATOM 1612 N N . ALA A 1 215 ? -45.216 -3.541 73.707 1.00 93.06 215 ALA A N 1
ATOM 1613 C CA . ALA A 1 215 ? -45.287 -4.702 74.594 1.00 93.06 215 ALA A CA 1
ATOM 1614 C C . ALA A 1 215 ? -44.789 -4.363 76.011 1.00 93.06 215 ALA A C 1
ATOM 1616 O O . ALA A 1 215 ? -45.424 -4.728 76.998 1.00 93.06 215 ALA A O 1
ATOM 1617 N N . SER A 1 216 ? -43.705 -3.590 76.131 1.00 91.94 216 SER A N 1
ATOM 1618 C CA . SER A 1 216 ? -43.193 -3.142 77.431 1.00 91.94 216 SER A CA 1
ATOM 1619 C C . SER A 1 216 ? -44.154 -2.187 78.149 1.00 91.94 216 SER A C 1
ATOM 1621 O O . SER A 1 216 ? -44.282 -2.239 79.370 1.00 91.94 216 SER A O 1
ATOM 1623 N N . GLU A 1 217 ? -44.874 -1.330 77.420 1.00 92.06 217 GLU A N 1
ATOM 1624 C CA . GLU A 1 217 ? -45.912 -0.466 77.990 1.00 92.06 217 GLU A CA 1
ATOM 1625 C C . GLU A 1 217 ? -47.126 -1.263 78.467 1.00 92.06 217 GLU A C 1
ATOM 1627 O O . GLU A 1 217 ? -47.692 -0.943 79.512 1.00 92.06 217 GLU A O 1
ATOM 1632 N N . GLN A 1 218 ? -47.521 -2.305 77.734 1.00 91.88 218 GLN A N 1
ATOM 1633 C CA . GLN A 1 218 ? -48.585 -3.218 78.152 1.00 91.88 218 GLN A CA 1
ATOM 1634 C C . GLN A 1 218 ? -48.192 -3.964 79.430 1.00 91.88 218 GLN A C 1
ATOM 1636 O O . GLN A 1 218 ? -48.935 -3.905 80.406 1.00 91.88 218 GLN A O 1
ATOM 1641 N N . GLN A 1 219 ? -46.979 -4.519 79.494 1.00 90.75 219 GLN A N 1
ATOM 1642 C CA . GLN A 1 219 ? -46.451 -5.145 80.713 1.00 90.75 219 GLN A CA 1
ATOM 1643 C C . GLN A 1 219 ? -46.388 -4.164 81.893 1.00 90.75 219 GLN A C 1
ATOM 1645 O O . GLN A 1 219 ? -46.735 -4.508 83.023 1.00 90.75 219 GLN A O 1
ATOM 1650 N N . LYS A 1 220 ? -45.998 -2.905 81.658 1.00 90.62 220 LYS A N 1
ATOM 1651 C CA . LYS A 1 220 ? -46.042 -1.855 82.690 1.00 90.62 220 LYS A CA 1
ATOM 1652 C C . LYS A 1 220 ? -47.472 -1.572 83.155 1.00 90.62 220 LYS A C 1
ATOM 1654 O O . LYS A 1 220 ? -47.707 -1.419 84.347 1.00 90.62 220 LYS A O 1
ATOM 1659 N N . LYS A 1 221 ? -48.449 -1.522 82.249 1.00 93.44 221 LYS A N 1
ATOM 1660 C CA . LYS A 1 221 ? -49.862 -1.323 82.614 1.00 93.44 221 LYS A CA 1
ATOM 1661 C C . LYS A 1 221 ? -50.406 -2.509 83.411 1.00 93.44 221 LYS A C 1
ATOM 1663 O O . LYS A 1 221 ? -51.075 -2.288 84.416 1.00 93.44 221 LYS A O 1
ATOM 1668 N N . GLU A 1 222 ? -50.083 -3.735 83.015 1.00 91.56 222 GLU A N 1
ATOM 1669 C CA . GLU A 1 222 ? -50.474 -4.958 83.723 1.00 91.56 222 GLU A CA 1
ATOM 1670 C C . GLU A 1 222 ? -49.849 -5.032 85.117 1.00 91.56 222 GLU A C 1
ATOM 1672 O O . GLU A 1 222 ? -50.556 -5.277 86.091 1.00 91.56 222 GLU A O 1
ATOM 1677 N N . THR A 1 223 ? -48.557 -4.727 85.253 1.00 89.31 223 THR A N 1
ATOM 1678 C CA . THR A 1 223 ? -47.889 -4.677 86.564 1.00 89.31 223 THR A CA 1
ATOM 1679 C C . THR A 1 223 ? -48.435 -3.556 87.447 1.00 89.31 223 THR A C 1
ATOM 1681 O O . THR A 1 223 ? -48.645 -3.771 88.640 1.00 89.31 223 THR A O 1
ATOM 1684 N N . ILE A 1 224 ? -48.761 -2.381 86.894 1.00 90.75 224 ILE A N 1
ATOM 1685 C CA . ILE A 1 224 ? -49.440 -1.308 87.642 1.00 90.75 224 ILE A CA 1
ATOM 1686 C C . ILE A 1 224 ? -50.845 -1.749 88.081 1.00 90.75 224 ILE A C 1
ATOM 1688 O O . ILE A 1 224 ? -51.265 -1.451 89.196 1.00 90.75 224 ILE A O 1
ATOM 1692 N N . GLN A 1 225 ? -51.595 -2.469 87.247 1.00 90.31 225 GLN A N 1
ATOM 1693 C CA . GLN A 1 225 ? -52.914 -2.981 87.632 1.00 90.31 225 GLN A CA 1
ATOM 1694 C C . GLN A 1 225 ? -52.819 -4.092 88.684 1.00 90.31 225 GLN A C 1
ATOM 1696 O O . GLN A 1 225 ? -53.583 -4.077 89.646 1.00 90.31 225 GLN A O 1
ATOM 1701 N N . ALA A 1 226 ? -51.869 -5.016 88.544 1.00 89.94 226 ALA A N 1
ATOM 1702 C CA . ALA A 1 226 ? -51.612 -6.072 89.518 1.00 89.94 226 ALA A CA 1
ATOM 1703 C C . ALA A 1 226 ? -51.174 -5.493 90.870 1.00 89.94 226 ALA A C 1
ATOM 1705 O O . ALA A 1 226 ? -51.707 -5.878 91.906 1.00 89.94 226 ALA A O 1
ATOM 1706 N N . THR A 1 227 ? -50.278 -4.502 90.871 1.00 88.00 227 THR A N 1
ATOM 1707 C CA . THR A 1 227 ? -49.864 -3.806 92.101 1.00 88.00 227 THR A CA 1
ATOM 1708 C C . THR A 1 227 ? -51.004 -2.998 92.717 1.00 88.00 227 THR A C 1
ATOM 1710 O O . THR A 1 227 ? -51.163 -3.036 93.932 1.00 88.00 227 THR A O 1
ATOM 1713 N N . LYS A 1 228 ? -51.862 -2.335 91.926 1.00 89.81 228 LYS A N 1
ATOM 1714 C CA . LYS A 1 228 ? -53.083 -1.683 92.442 1.00 89.81 228 LYS A CA 1
ATOM 1715 C C . LYS A 1 228 ? -54.040 -2.677 93.103 1.00 89.81 228 LYS A C 1
ATOM 1717 O O . LYS A 1 228 ? -54.551 -2.377 94.178 1.00 89.81 228 LYS A O 1
ATOM 1722 N N . LYS A 1 229 ? -54.259 -3.849 92.496 1.00 88.12 229 LYS A N 1
ATOM 1723 C CA . LYS A 1 229 ? -55.071 -4.929 93.085 1.00 88.12 229 LYS A CA 1
ATOM 1724 C C . LYS A 1 229 ? -54.452 -5.443 94.388 1.00 88.12 229 LYS A C 1
ATOM 1726 O O . LYS A 1 229 ? -55.140 -5.476 95.400 1.00 88.12 229 LYS A O 1
ATOM 1731 N N . ALA A 1 230 ? -53.147 -5.708 94.401 1.00 85.62 230 ALA A N 1
ATOM 1732 C CA . ALA A 1 230 ? -52.434 -6.135 95.605 1.00 85.62 230 ALA A CA 1
ATOM 1733 C C . ALA A 1 230 ? -52.471 -5.077 96.726 1.00 85.62 230 ALA A C 1
ATOM 1735 O O . ALA A 1 230 ? -52.673 -5.416 97.886 1.00 85.62 230 ALA A O 1
ATOM 1736 N N . ILE A 1 231 ? -52.322 -3.785 96.408 1.00 83.94 231 ILE A N 1
ATOM 1737 C CA . ILE A 1 231 ? -52.453 -2.699 97.395 1.00 83.94 231 ILE A CA 1
ATO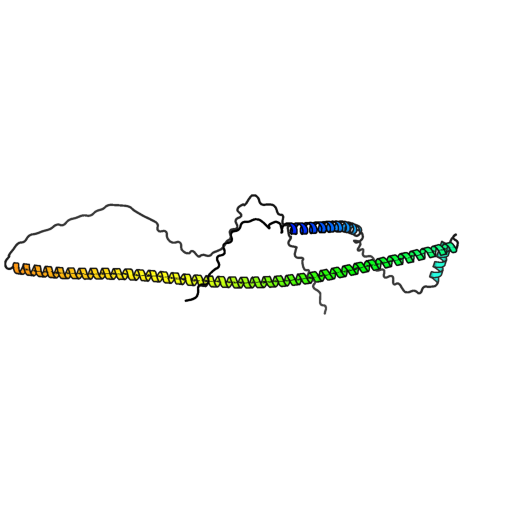M 1738 C C . ILE A 1 231 ? -53.889 -2.619 97.927 1.00 83.94 231 ILE A C 1
ATOM 1740 O O . ILE A 1 231 ? -54.071 -2.392 99.120 1.00 83.94 231 ILE A O 1
ATOM 1744 N N . ALA A 1 232 ? -54.905 -2.820 97.083 1.00 80.62 232 ALA A N 1
ATOM 1745 C CA . ALA A 1 232 ? -56.298 -2.863 97.522 1.00 80.62 232 ALA A CA 1
ATOM 1746 C C . ALA A 1 232 ? -56.565 -4.048 98.467 1.00 80.62 232 ALA A C 1
ATOM 1748 O O . ALA A 1 232 ? -57.176 -3.851 99.514 1.00 80.62 232 ALA A O 1
ATOM 1749 N N . GLU A 1 233 ? -56.044 -5.239 98.162 1.00 79.81 233 GLU A N 1
ATOM 1750 C CA . GLU A 1 233 ? -56.125 -6.420 99.035 1.00 79.81 233 GLU A CA 1
ATOM 1751 C C . GLU A 1 233 ? -55.376 -6.210 100.356 1.00 79.81 233 GLU A C 1
ATOM 1753 O O . GLU A 1 233 ? -55.908 -6.503 101.424 1.00 79.81 233 GLU A O 1
ATOM 1758 N N . VAL A 1 234 ? -54.174 -5.628 100.317 1.00 77.44 234 VAL A N 1
ATOM 1759 C CA . VAL A 1 234 ? -53.407 -5.302 101.527 1.00 77.44 234 VAL A CA 1
ATOM 1760 C C . VAL A 1 234 ? -54.099 -4.220 102.353 1.00 77.44 234 VAL A C 1
ATOM 1762 O O . VAL A 1 234 ? -54.094 -4.324 103.573 1.00 77.44 234 VAL A O 1
ATOM 1765 N N . ASN A 1 235 ? -54.712 -3.202 101.744 1.00 74.06 235 ASN A N 1
ATOM 1766 C CA . ASN A 1 235 ? -55.473 -2.176 102.466 1.00 74.06 235 ASN A CA 1
ATOM 1767 C C . ASN A 1 235 ? -56.776 -2.733 103.056 1.00 74.06 235 ASN A C 1
ATOM 1769 O O . ASN A 1 235 ? -57.123 -2.371 104.178 1.00 74.06 235 ASN A O 1
ATOM 1773 N N . ALA A 1 236 ? -57.453 -3.648 102.357 1.00 63.22 236 ALA A N 1
ATOM 1774 C CA . ALA A 1 236 ? -58.594 -4.385 102.899 1.00 63.22 236 ALA A CA 1
ATOM 1775 C C . ALA A 1 236 ? -58.175 -5.297 104.069 1.00 63.22 236 ALA A C 1
ATOM 1777 O O . ALA A 1 236 ? -58.866 -5.356 105.083 1.00 63.22 236 ALA A O 1
ATOM 1778 N N . ALA A 1 237 ? -57.006 -5.938 103.981 1.00 60.56 237 ALA A N 1
ATOM 1779 C CA . ALA A 1 237 ? -56.435 -6.753 105.054 1.00 60.56 237 ALA A CA 1
ATOM 1780 C C . ALA A 1 237 ? -55.808 -5.925 106.198 1.00 60.56 237 ALA A C 1
ATOM 1782 O O . ALA A 1 237 ? -55.666 -6.426 107.309 1.00 60.56 237 ALA A O 1
ATOM 1783 N N . LYS A 1 238 ? -55.452 -4.653 105.966 1.00 51.03 238 LYS A N 1
ATOM 1784 C CA . LYS A 1 238 ? -54.884 -3.724 106.966 1.00 51.03 238 LYS A CA 1
ATOM 1785 C C . LYS A 1 238 ? -55.920 -2.845 107.670 1.00 51.03 238 LYS A C 1
ATOM 1787 O O . LYS A 1 238 ? -55.564 -1.846 108.298 1.00 51.03 238 LYS A O 1
ATOM 1792 N N . GLY A 1 239 ? -57.177 -3.277 107.712 1.00 48.53 239 GLY A N 1
ATOM 1793 C CA . GLY A 1 239 ? -57.999 -3.015 108.888 1.00 48.53 239 GLY A CA 1
ATOM 1794 C C . GLY A 1 239 ? -57.371 -3.701 110.109 1.00 48.53 239 GLY A C 1
ATOM 1795 O O . GLY A 1 239 ? -57.554 -4.895 110.290 1.00 48.53 239 GLY A O 1
ATOM 1796 N N . LYS A 1 240 ? -56.674 -2.919 110.950 1.00 45.53 240 LYS A N 1
ATOM 1797 C CA . LYS A 1 240 ? -55.958 -3.280 112.202 1.00 45.53 240 LYS A CA 1
ATOM 1798 C C . LYS A 1 240 ? -54.510 -3.763 112.025 1.00 45.53 240 LYS A C 1
ATOM 1800 O O . LYS A 1 240 ? -54.244 -4.930 111.779 1.00 45.53 240 LYS A O 1
ATOM 1805 N N . GLY A 1 241 ? -53.550 -2.880 112.311 1.00 41.81 241 GLY A N 1
ATOM 1806 C CA . GLY A 1 241 ? -52.165 -3.300 112.548 1.00 41.81 241 GLY A CA 1
ATOM 1807 C C . GLY A 1 241 ? -51.180 -2.155 112.761 1.00 41.81 241 GLY A C 1
ATOM 1808 O O . GLY A 1 241 ? -50.499 -1.738 111.832 1.00 41.81 241 GLY A O 1
ATOM 1809 N N . LYS A 1 242 ? -51.108 -1.656 114.000 1.00 45.47 242 LYS A N 1
ATOM 1810 C CA . LYS A 1 242 ? -50.070 -0.749 114.517 1.00 45.47 242 LYS A CA 1
ATOM 1811 C C . LYS A 1 242 ? -48.660 -1.352 114.363 1.00 45.47 242 LYS A C 1
ATOM 1813 O O . LYS A 1 242 ? -48.433 -2.461 114.826 1.00 45.47 242 LYS A O 1
ATOM 1818 N N . GLY A 1 243 ? -47.700 -0.523 113.942 1.00 44.56 243 GLY A N 1
ATOM 1819 C CA . GLY A 1 243 ? -46.403 -0.413 114.629 1.00 44.56 243 GLY A CA 1
ATOM 1820 C C . GLY A 1 243 ? -45.140 -1.007 113.981 1.00 44.56 243 GLY A C 1
ATOM 1821 O O . GLY A 1 243 ? -45.166 -2.054 113.353 1.00 44.56 243 GLY A O 1
ATOM 1822 N N . ALA A 1 244 ? -44.027 -0.321 114.292 1.00 41.34 244 ALA A N 1
ATOM 1823 C CA . ALA A 1 244 ? -42.602 -0.692 114.203 1.00 41.34 244 ALA A CA 1
ATOM 1824 C C . ALA A 1 244 ? -41.953 -0.667 112.796 1.00 41.34 244 ALA A C 1
ATOM 1826 O O . ALA A 1 244 ? -42.294 -1.451 111.927 1.00 41.34 244 ALA A O 1
ATOM 1827 N N . LYS A 1 245 ? -41.087 0.299 112.435 1.00 45.34 245 LYS A N 1
ATOM 1828 C CA . LYS A 1 245 ? -39.780 0.747 112.991 1.00 45.34 245 LYS A CA 1
ATOM 1829 C C . LYS A 1 245 ? -38.665 -0.287 112.770 1.00 45.34 245 LYS A C 1
ATOM 1831 O O . LYS A 1 245 ? -38.727 -1.341 113.388 1.00 45.34 245 LYS A O 1
ATOM 1836 N N . LYS A 1 246 ? -37.627 0.109 111.998 1.00 39.12 246 LYS A N 1
ATOM 1837 C CA . LYS A 1 246 ? -36.155 -0.095 112.178 1.00 39.12 246 LYS A CA 1
ATOM 1838 C C . LYS A 1 246 ? -35.457 -0.239 110.794 1.00 39.12 246 LYS A C 1
ATOM 1840 O O . LYS A 1 246 ? -35.830 -1.121 110.042 1.00 39.12 246 LYS A O 1
ATOM 1845 N N . ARG A 1 247 ? -34.698 0.786 110.338 1.00 39.00 247 ARG A N 1
ATOM 1846 C CA . ARG A 1 247 ? -33.201 0.913 110.277 1.00 39.00 247 ARG A CA 1
ATOM 1847 C C . ARG A 1 247 ? -32.552 -0.060 109.256 1.00 39.00 247 ARG A C 1
ATOM 1849 O O . ARG A 1 247 ? -33.023 -1.174 109.158 1.00 39.00 247 ARG A O 1
ATOM 1856 N N . THR A 1 248 ? -31.470 0.181 108.507 1.00 37.66 248 THR A N 1
ATOM 1857 C CA . THR A 1 248 ? -30.450 1.242 108.346 1.00 37.66 248 THR A CA 1
ATOM 1858 C C . THR A 1 248 ? -29.451 0.766 107.261 1.00 37.66 248 THR A C 1
ATOM 1860 O O . THR A 1 248 ? -29.204 -0.429 107.185 1.00 37.66 248 THR A O 1
ATOM 1863 N N . SER A 1 249 ? -28.842 1.715 106.533 1.00 40.09 249 SER A N 1
ATOM 1864 C CA . SER A 1 249 ? -27.420 1.812 106.102 1.00 40.09 249 SER A CA 1
ATOM 1865 C C . SER A 1 249 ? -26.651 0.686 105.372 1.00 40.09 249 SER A C 1
ATOM 1867 O O . SER A 1 249 ? -26.554 -0.436 105.855 1.00 40.09 249 SER A O 1
ATOM 1869 N N . GLY A 1 250 ? -25.883 1.119 104.360 1.00 39.16 250 GLY A N 1
ATOM 1870 C CA . GLY A 1 250 ? -24.640 0.511 103.841 1.00 39.16 250 GLY A CA 1
ATOM 1871 C C . GLY A 1 250 ? -24.482 0.854 102.351 1.00 39.16 250 GLY A C 1
ATOM 1872 O O . GLY A 1 250 ? -25.156 0.242 101.540 1.00 39.16 250 GLY A O 1
ATOM 1873 N N . ALA A 1 251 ? -23.828 1.921 101.877 1.00 43.66 251 ALA A N 1
ATOM 1874 C CA . ALA A 1 251 ? -22.516 2.525 102.144 1.00 43.66 251 ALA A CA 1
ATOM 1875 C C . ALA A 1 251 ? -21.310 1.639 101.771 1.00 43.66 251 ALA A C 1
ATOM 1877 O O . ALA A 1 251 ? -21.147 0.549 102.313 1.00 43.66 251 ALA A O 1
ATOM 1878 N N . SER A 1 252 ? -20.415 2.232 100.960 1.00 39.94 252 SER A N 1
ATOM 1879 C CA . SER A 1 252 ? -19.029 1.820 100.649 1.00 39.94 252 SER A CA 1
ATOM 1880 C C . SER A 1 252 ? -18.875 0.836 99.465 1.00 39.94 252 SER A C 1
ATOM 1882 O O . SER A 1 252 ? -19.703 -0.046 99.303 1.00 39.94 252 SER A O 1
ATOM 1884 N N . THR A 1 253 ? -17.879 0.897 98.569 1.00 35.75 253 THR A N 1
ATOM 1885 C CA . THR A 1 253 ? -16.700 1.766 98.368 1.00 35.75 253 THR A CA 1
ATOM 1886 C C . THR A 1 253 ? -15.947 1.269 97.113 1.00 35.75 253 THR A C 1
ATOM 1888 O O . THR A 1 253 ? -16.005 0.087 96.797 1.00 35.75 253 THR A O 1
ATOM 1891 N N . LYS A 1 254 ? -15.119 2.151 96.529 1.00 38.16 254 LYS A N 1
ATOM 1892 C CA . LYS A 1 254 ? -13.792 1.869 95.924 1.00 38.16 254 LYS A CA 1
ATOM 1893 C C . LYS A 1 254 ? -13.686 1.128 94.566 1.00 38.16 254 LYS A C 1
ATOM 1895 O O . LYS A 1 254 ? -13.771 -0.086 94.467 1.00 38.16 254 LYS A O 1
ATOM 1900 N N . SER A 1 255 ? -13.302 1.914 93.555 1.00 49.31 255 SER A N 1
ATOM 1901 C CA . SER A 1 255 ? -12.296 1.638 92.494 1.00 49.31 255 SER A CA 1
ATOM 1902 C C . SER A 1 255 ? -10.914 1.210 93.085 1.00 49.31 255 SER A C 1
ATOM 1904 O O . SER A 1 255 ? -10.789 1.367 94.304 1.00 49.31 255 SER A O 1
ATOM 1906 N N . PRO A 1 256 ? -9.841 0.746 92.357 1.00 61.91 256 PRO A N 1
ATOM 1907 C CA . PRO A 1 256 ? -9.411 0.987 90.953 1.00 61.91 256 PRO A CA 1
ATOM 1908 C C . PRO A 1 256 ? -8.742 -0.264 90.243 1.00 61.91 256 PRO A C 1
ATOM 1910 O O . PRO A 1 256 ? -9.335 -1.332 90.308 1.00 61.91 256 PRO A O 1
ATOM 1913 N N . PRO A 1 257 ? -7.583 -0.199 89.528 1.00 66.06 257 PRO A N 1
ATOM 1914 C CA . PRO A 1 257 ? -7.410 -0.251 88.060 1.00 66.06 257 PRO A CA 1
ATOM 1915 C C . PRO A 1 257 ? -6.677 -1.513 87.517 1.00 66.06 257 PRO A C 1
ATOM 1917 O O . PRO A 1 257 ? -5.866 -2.101 88.223 1.00 66.06 257 PRO A O 1
ATOM 1920 N N . SER A 1 258 ? -6.814 -1.876 86.227 1.00 46.16 258 SER A N 1
ATOM 1921 C CA . SER A 1 258 ? -5.743 -2.645 85.551 1.00 46.16 258 SER A CA 1
ATOM 1922 C C . SER A 1 258 ? -5.706 -2.521 84.020 1.00 46.16 258 SER A C 1
ATOM 1924 O O . SER A 1 258 ? -6.644 -2.868 83.309 1.00 46.16 258 SER A O 1
ATOM 1926 N N . THR A 1 259 ? -4.546 -2.064 83.560 1.00 47.28 259 THR A N 1
ATOM 1927 C CA . THR A 1 259 ? -3.855 -2.271 82.279 1.00 47.28 259 THR A CA 1
ATOM 1928 C C . THR A 1 259 ? -4.274 -3.463 81.405 1.00 47.28 259 THR A C 1
ATOM 1930 O O . THR A 1 259 ? -4.190 -4.600 81.857 1.00 47.28 259 THR A O 1
ATOM 1933 N N . ALA A 1 260 ? -4.491 -3.230 80.102 1.00 52.44 260 ALA A N 1
ATOM 1934 C CA . ALA A 1 260 ? -4.035 -4.141 79.043 1.00 52.44 260 ALA A CA 1
ATOM 1935 C C . ALA A 1 260 ? -3.988 -3.455 77.662 1.00 52.44 260 ALA A C 1
ATOM 1937 O O . ALA A 1 260 ? -4.993 -3.020 77.109 1.00 52.44 260 ALA A O 1
ATOM 1938 N N . LYS A 1 261 ? -2.771 -3.400 77.113 1.00 52.00 261 LYS A N 1
ATOM 1939 C CA . LYS A 1 261 ? -2.414 -3.103 75.720 1.00 52.00 261 LYS A CA 1
ATOM 1940 C C . LYS A 1 261 ? -3.268 -3.893 74.717 1.00 52.00 261 LYS A C 1
ATOM 1942 O O . LYS A 1 261 ? -3.275 -5.119 74.781 1.00 52.00 261 LYS A O 1
ATOM 1947 N N . ARG A 1 262 ? -3.763 -3.224 73.669 1.00 42.75 262 ARG A N 1
ATOM 1948 C CA . ARG A 1 262 ? -3.564 -3.678 72.278 1.00 42.75 262 ARG A CA 1
ATOM 1949 C C . ARG A 1 262 ? -3.927 -2.583 71.278 1.00 42.75 262 ARG A C 1
ATOM 1951 O O . ARG A 1 262 ? -5.086 -2.241 71.089 1.00 42.75 262 ARG A O 1
ATOM 1958 N N . SER A 1 263 ? -2.896 -2.061 70.626 1.00 59.19 263 SER A N 1
ATOM 1959 C CA . SER A 1 263 ? -2.984 -1.451 69.304 1.00 59.19 263 SER A CA 1
ATOM 1960 C C . SER A 1 263 ? -3.598 -2.445 68.309 1.00 59.19 263 SER A C 1
ATOM 1962 O O . SER A 1 263 ? -3.398 -3.658 68.438 1.00 59.19 263 SER A O 1
ATOM 1964 N N . PRO A 1 264 ? -4.304 -1.943 67.287 1.00 52.62 264 PRO A N 1
ATOM 1965 C CA . PRO A 1 264 ? -3.712 -2.107 65.968 1.00 52.62 264 PRO A CA 1
ATOM 1966 C C . PRO A 1 264 ? -3.921 -0.915 65.022 1.00 52.62 264 PRO A C 1
ATOM 1968 O O . PRO A 1 264 ? -4.941 -0.239 65.023 1.00 52.62 264 PRO A O 1
ATOM 1971 N N . ALA A 1 265 ? -2.932 -0.789 64.141 1.00 46.22 265 ALA A N 1
ATOM 1972 C CA . ALA A 1 265 ? -3.114 -0.521 62.721 1.00 46.22 265 ALA A CA 1
ATOM 1973 C C . ALA A 1 265 ? -3.538 0.895 62.282 1.00 46.22 265 ALA A C 1
ATOM 1975 O O . ALA A 1 265 ? -4.703 1.230 62.110 1.00 46.22 265 ALA A O 1
ATOM 1976 N N . THR A 1 266 ? -2.499 1.644 61.903 1.00 49.25 266 THR A N 1
ATOM 1977 C CA . THR A 1 266 ? -2.394 2.312 60.594 1.00 49.25 266 THR A CA 1
ATOM 1978 C C . THR A 1 266 ? -3.494 3.303 60.224 1.00 49.25 266 THR A C 1
ATOM 1980 O O . THR A 1 266 ? -4.365 3.032 59.401 1.00 49.25 266 THR A O 1
ATOM 1983 N N . ALA A 1 267 ? -3.299 4.537 60.678 1.00 51.41 267 ALA A N 1
ATOM 1984 C CA . ALA A 1 267 ? -3.634 5.707 59.883 1.00 51.41 267 ALA A CA 1
ATOM 1985 C C . ALA A 1 267 ? -2.760 5.721 58.612 1.00 51.41 267 ALA A C 1
ATOM 1987 O O . ALA A 1 267 ? -1.661 6.273 58.599 1.00 51.41 267 ALA A O 1
ATOM 1988 N N . LYS A 1 268 ? -3.237 5.094 57.531 1.00 50.66 268 LYS A N 1
ATOM 1989 C CA . LYS A 1 268 ? -2.765 5.406 56.178 1.00 50.66 268 LYS A CA 1
ATOM 1990 C C . LYS A 1 268 ? -3.633 6.542 55.657 1.00 50.66 268 LYS A C 1
ATOM 1992 O O . LYS A 1 268 ? -4.712 6.345 55.109 1.00 50.66 268 LYS A O 1
ATOM 1997 N N . ARG A 1 269 ? -3.149 7.749 55.936 1.00 43.62 269 ARG A N 1
ATOM 1998 C CA . ARG A 1 269 ? -3.589 8.994 55.323 1.00 43.62 269 ARG A CA 1
ATOM 1999 C C . ARG A 1 269 ? -3.508 8.829 53.804 1.00 43.62 269 ARG A C 1
ATOM 2001 O O . ARG A 1 269 ? -2.472 8.450 53.266 1.00 43.62 269 ARG A O 1
ATOM 2008 N N . VAL A 1 270 ? -4.646 9.068 53.175 1.00 55.12 270 VAL A N 1
ATOM 2009 C CA . VAL A 1 270 ? -4.884 9.127 51.735 1.00 55.12 270 VAL A CA 1
ATOM 2010 C C . VAL A 1 270 ? -3.878 10.088 51.081 1.00 55.12 270 VAL A C 1
ATOM 2012 O O . VAL A 1 270 ? -3.812 11.240 51.518 1.00 55.12 270 VAL A O 1
ATOM 2015 N N . PRO A 1 271 ? -3.088 9.674 50.070 1.00 57.12 271 PRO A N 1
ATOM 2016 C CA . PRO A 1 271 ? -2.523 10.621 49.122 1.00 57.12 271 PRO A CA 1
ATOM 2017 C C . PRO A 1 271 ? -3.640 11.096 48.174 1.00 57.12 271 PRO A C 1
ATOM 2019 O O . PRO A 1 271 ? -4.447 10.275 47.731 1.00 57.12 271 PRO A O 1
ATOM 2022 N N . PRO A 1 272 ? -3.736 12.404 47.897 1.00 61.78 272 PRO A N 1
ATOM 2023 C CA . PRO A 1 272 ? -4.674 12.923 46.920 1.00 61.78 272 PRO A CA 1
ATOM 2024 C C . PRO A 1 272 ? -4.197 12.607 45.497 1.00 61.78 272 PRO A C 1
ATOM 2026 O O . PRO A 1 272 ? -2.999 12.606 45.225 1.00 61.78 272 PRO A O 1
ATOM 2029 N N . ASP A 1 273 ? -5.179 12.437 44.616 1.00 42.53 273 ASP A N 1
ATOM 2030 C CA . ASP A 1 273 ? -5.089 12.751 43.189 1.00 42.53 273 ASP A CA 1
ATOM 2031 C C . ASP A 1 273 ? -4.254 11.799 42.310 1.00 42.53 273 ASP A C 1
ATOM 2033 O O . ASP A 1 273 ? -3.140 12.096 41.879 1.00 42.53 273 ASP A O 1
ATOM 2037 N N . GLU A 1 274 ? -4.853 10.657 41.954 1.00 47.31 274 GLU A N 1
ATOM 2038 C CA . GLU A 1 274 ? -4.557 10.044 40.658 1.00 47.31 274 GLU A CA 1
ATOM 2039 C C . GLU A 1 274 ? -5.275 10.840 39.565 1.00 47.31 274 GLU A C 1
ATOM 2041 O O . GLU A 1 274 ? -6.347 10.481 39.077 1.00 47.31 274 GLU A O 1
ATOM 2046 N N . ALA A 1 275 ? -4.639 11.936 39.159 1.00 48.50 275 ALA A N 1
ATOM 2047 C CA . ALA A 1 275 ? -4.743 12.409 37.796 1.00 48.50 275 ALA A CA 1
ATOM 2048 C C . ALA A 1 275 ? -4.158 11.316 36.888 1.00 48.50 275 ALA A C 1
ATOM 2050 O O . ALA A 1 275 ? -2.947 11.251 36.662 1.00 48.50 275 ALA A O 1
ATOM 2051 N N . GLU A 1 276 ? -5.026 10.449 36.361 1.00 49.28 276 GLU A N 1
ATOM 2052 C CA . GLU A 1 276 ? -4.741 9.587 35.213 1.00 49.28 276 GLU A CA 1
ATOM 2053 C C . GLU A 1 276 ? -4.469 10.460 33.975 1.00 49.28 276 GLU A C 1
ATOM 2055 O O . GLU A 1 276 ? -5.261 10.572 33.042 1.00 49.28 276 GLU A O 1
ATOM 2060 N N . THR A 1 277 ? -3.290 11.073 33.932 1.00 46.91 277 THR A N 1
ATOM 2061 C CA . THR A 1 277 ? -2.626 11.355 32.666 1.00 46.91 277 THR A CA 1
ATOM 2062 C C . THR A 1 277 ? -1.947 10.065 32.238 1.00 46.91 277 THR A C 1
ATOM 2064 O O . THR A 1 277 ? -0.793 9.787 32.565 1.00 46.91 277 THR A O 1
ATOM 2067 N N . VAL A 1 278 ? -2.694 9.259 31.481 1.00 47.72 278 VAL A N 1
ATOM 2068 C CA . VAL A 1 278 ? -2.175 8.163 30.657 1.00 47.72 278 VAL A CA 1
ATOM 2069 C C . VAL A 1 278 ? -1.253 8.773 29.597 1.00 47.72 278 VAL A C 1
ATOM 2071 O O . VAL A 1 278 ? -1.585 8.941 28.427 1.00 47.72 278 VAL A O 1
ATOM 2074 N N . SER A 1 279 ? -0.058 9.151 30.032 1.00 43.69 279 SER A N 1
ATOM 2075 C CA . SER A 1 279 ? 1.081 9.400 29.175 1.00 43.69 279 SER A CA 1
ATOM 2076 C C . SER A 1 279 ? 1.687 8.036 28.869 1.00 43.69 279 SER A C 1
ATOM 2078 O O . SER A 1 279 ? 2.534 7.507 29.584 1.00 43.69 279 SER A O 1
ATOM 2080 N N . LEU A 1 280 ? 1.197 7.446 27.779 1.00 44.78 280 LEU A N 1
ATOM 2081 C CA . LEU A 1 280 ? 1.817 6.345 27.046 1.00 44.78 280 LEU A CA 1
ATOM 2082 C C . LEU A 1 280 ? 3.239 6.755 26.606 1.00 44.78 280 LEU A C 1
ATOM 2084 O O . LEU A 1 280 ? 3.516 7.006 25.437 1.00 44.78 280 LEU A O 1
ATOM 2088 N N . ARG A 1 281 ? 4.181 6.817 27.551 1.00 42.53 281 ARG A N 1
ATOM 2089 C CA . ARG A 1 281 ? 5.611 6.724 27.272 1.00 42.53 281 ARG A CA 1
ATOM 2090 C C . ARG A 1 281 ? 5.921 5.248 27.078 1.00 42.53 281 ARG A C 1
ATOM 2092 O O . ARG A 1 281 ? 6.210 4.518 28.021 1.00 42.53 281 ARG A O 1
ATOM 2099 N N . PHE A 1 282 ? 5.851 4.822 25.821 1.00 41.34 282 PHE A N 1
ATOM 2100 C CA . PHE A 1 282 ? 6.502 3.610 25.337 1.00 41.34 282 PHE A CA 1
ATOM 2101 C C . PHE A 1 282 ? 8.004 3.698 25.651 1.00 41.34 282 PHE A C 1
ATOM 2103 O O . PHE A 1 282 ? 8.800 4.234 24.883 1.00 41.34 282 PHE A O 1
ATOM 2110 N N . GLY A 1 283 ? 8.391 3.178 26.814 1.00 41.12 283 GLY A N 1
ATOM 2111 C CA . GLY A 1 283 ? 9.773 2.883 27.162 1.00 41.12 283 GLY A CA 1
ATOM 2112 C C . GLY A 1 283 ? 10.265 1.706 26.328 1.00 41.12 283 GLY A C 1
ATOM 2113 O O . GLY A 1 283 ? 10.240 0.562 26.775 1.00 41.12 283 GLY A O 1
ATOM 2114 N N . PHE A 1 284 ? 10.710 1.987 25.106 1.00 46.56 284 PHE A N 1
ATOM 2115 C CA . PHE A 1 284 ? 11.477 1.055 24.284 1.00 46.56 284 PHE A CA 1
ATOM 2116 C C . PHE A 1 284 ? 12.897 0.940 24.866 1.00 46.56 284 PHE A C 1
ATOM 2118 O O . PHE A 1 284 ? 13.837 1.595 24.427 1.00 46.56 284 PHE A O 1
ATOM 2125 N N . GLY A 1 285 ? 13.045 0.128 25.913 1.00 39.12 285 GLY A N 1
ATOM 2126 C CA . GLY A 1 285 ? 14.343 -0.313 26.421 1.00 39.12 285 GLY A CA 1
ATOM 2127 C C . GLY A 1 285 ? 14.757 -1.629 25.747 1.00 39.12 285 GLY A C 1
ATOM 2128 O O . GLY A 1 285 ? 14.067 -2.633 25.938 1.00 39.12 285 GLY A O 1
ATOM 2129 N N . PRO A 1 286 ? 15.864 -1.682 24.980 1.00 53.34 286 PRO A N 1
ATOM 2130 C CA . PRO A 1 286 ? 16.264 -2.872 24.238 1.00 53.34 286 PRO A CA 1
ATOM 2131 C C . PRO A 1 286 ? 16.933 -3.888 25.171 1.00 53.34 286 PRO A C 1
ATOM 2133 O O . PRO A 1 286 ? 18.138 -3.852 25.422 1.00 53.34 286 PRO A O 1
ATOM 2136 N N . LYS A 1 287 ? 16.159 -4.848 25.683 1.00 50.66 287 LYS A N 1
ATOM 2137 C CA . LYS A 1 287 ? 16.719 -6.059 26.297 1.00 50.66 287 LYS A CA 1
ATOM 2138 C C . LYS A 1 287 ? 16.904 -7.139 25.234 1.00 50.66 287 LYS A C 1
ATOM 2140 O O . LYS A 1 287 ? 15.991 -7.878 24.896 1.00 50.66 287 LYS A O 1
ATOM 2145 N N . ARG A 1 288 ? 18.134 -7.174 24.715 1.00 52.25 288 ARG A N 1
ATOM 2146 C CA . ARG A 1 288 ? 18.935 -8.367 24.385 1.00 52.25 288 ARG A CA 1
ATOM 2147 C C . ARG A 1 288 ? 18.127 -9.638 24.074 1.00 52.25 288 ARG A C 1
ATOM 2149 O O . ARG A 1 288 ? 17.864 -10.440 24.962 1.00 52.25 288 ARG A O 1
ATOM 2156 N N . CYS A 1 289 ? 17.870 -9.875 22.793 1.00 41.78 289 CYS A N 1
ATOM 2157 C CA . CYS A 1 289 ? 17.751 -11.229 22.253 1.00 41.78 289 CYS A CA 1
ATOM 2158 C C . CYS A 1 289 ? 19.013 -11.512 21.434 1.00 41.78 289 CYS A C 1
ATOM 2160 O O . CYS A 1 289 ? 19.062 -11.280 20.228 1.00 41.78 289 CYS A O 1
ATOM 2162 N N . LEU A 1 290 ? 20.065 -11.961 22.121 1.00 51.28 290 LEU A N 1
ATOM 2163 C CA . LEU A 1 290 ? 21.167 -12.665 21.482 1.00 51.28 290 LEU A CA 1
ATOM 2164 C C . LEU A 1 290 ? 20.746 -14.123 21.313 1.00 51.28 290 LEU A C 1
ATOM 2166 O O . LEU A 1 290 ? 20.502 -14.824 22.291 1.00 51.28 290 LEU A O 1
ATOM 2170 N N . SER A 1 291 ? 20.710 -14.541 20.053 1.00 56.34 291 SER A N 1
ATOM 2171 C CA . SER A 1 291 ? 21.147 -15.840 19.534 1.00 56.34 291 SER A CA 1
ATOM 2172 C C . SER A 1 291 ? 20.135 -16.448 18.563 1.00 56.34 291 SER A C 1
ATOM 2174 O O . SER A 1 291 ? 19.006 -16.793 18.890 1.00 56.34 291 SER A O 1
ATOM 2176 N N . THR A 1 292 ? 20.613 -16.607 17.330 1.00 56.06 292 THR A N 1
ATOM 2177 C CA . THR A 1 292 ? 20.076 -17.487 16.285 1.00 56.06 292 THR A CA 1
ATOM 2178 C C . THR A 1 292 ? 18.785 -17.064 15.574 1.00 56.06 292 THR A C 1
ATOM 2180 O O . THR A 1 292 ? 17.767 -17.739 15.623 1.00 56.06 292 THR A O 1
ATOM 2183 N N . CYS A 1 293 ? 18.873 -16.029 14.731 1.00 43.00 293 CYS A N 1
ATOM 2184 C CA . CYS A 1 293 ? 18.185 -16.090 13.436 1.00 43.00 293 CYS A CA 1
ATOM 2185 C C . CYS A 1 293 ? 18.845 -15.206 12.369 1.00 43.00 293 CYS A C 1
ATOM 2187 O O . CYS A 1 293 ? 18.537 -14.035 12.198 1.00 43.00 293 CYS A O 1
ATOM 2189 N N . ARG A 1 294 ? 19.748 -15.852 11.625 1.00 49.50 294 ARG A N 1
ATOM 2190 C CA . ARG A 1 294 ? 19.799 -15.834 10.159 1.00 49.50 294 ARG A CA 1
ATOM 2191 C C . ARG A 1 294 ? 19.825 -14.451 9.491 1.00 49.50 294 ARG A C 1
ATOM 2193 O O . ARG A 1 294 ? 18.805 -13.911 9.076 1.00 49.50 294 ARG A O 1
ATOM 2200 N N . MET A 1 295 ? 21.057 -13.995 9.267 1.00 49.78 295 MET A N 1
ATOM 2201 C CA . MET A 1 295 ? 21.479 -13.122 8.169 1.00 49.78 295 MET A CA 1
ATOM 2202 C C . MET A 1 295 ? 20.548 -13.218 6.948 1.00 49.78 295 MET A C 1
ATOM 2204 O O . MET A 1 295 ? 20.559 -14.203 6.204 1.00 49.78 295 MET A O 1
ATOM 2208 N N . ARG A 1 296 ? 19.778 -12.157 6.707 1.00 52.47 296 ARG A N 1
ATOM 2209 C CA . ARG A 1 296 ? 19.300 -11.815 5.370 1.00 52.47 296 ARG A CA 1
ATOM 2210 C C . ARG A 1 296 ? 19.551 -10.333 5.166 1.00 52.47 296 ARG A C 1
ATOM 2212 O O . ARG A 1 296 ? 18.777 -9.490 5.604 1.00 52.47 296 ARG A O 1
ATOM 2219 N N . ALA A 1 297 ? 20.684 -10.059 4.529 1.00 53.12 297 ALA A N 1
ATOM 2220 C CA . ALA A 1 297 ? 21.043 -8.760 4.004 1.00 53.12 297 ALA A CA 1
ATOM 2221 C C . ALA A 1 297 ? 19.856 -8.169 3.229 1.00 53.12 297 ALA A C 1
ATOM 2223 O O . ALA A 1 297 ? 19.415 -8.732 2.223 1.00 53.12 297 ALA A O 1
ATOM 2224 N N . ARG A 1 298 ? 19.332 -7.042 3.712 1.00 51.03 298 ARG A N 1
ATOM 2225 C CA . ARG A 1 298 ? 18.601 -6.094 2.880 1.00 51.03 298 ARG A CA 1
ATOM 2226 C C . ARG A 1 298 ? 19.480 -4.870 2.725 1.00 51.03 298 ARG A C 1
ATOM 2228 O O . ARG A 1 298 ? 19.801 -4.173 3.679 1.00 51.03 298 ARG A O 1
ATOM 2235 N N . THR A 1 299 ? 19.906 -4.729 1.486 1.00 50.25 299 THR A N 1
ATOM 2236 C CA . THR A 1 299 ? 20.480 -3.563 0.842 1.00 50.25 299 THR A CA 1
ATOM 2237 C C . THR A 1 299 ? 19.851 -2.269 1.350 1.00 50.25 299 THR A C 1
ATOM 2239 O O . THR A 1 299 ? 18.675 -2.008 1.113 1.00 50.25 299 THR A O 1
ATOM 2242 N N . SER A 1 300 ? 20.669 -1.489 2.054 1.00 43.75 300 SER A N 1
ATOM 2243 C CA . SER A 1 300 ? 20.895 -0.065 1.800 1.00 43.75 300 SER A CA 1
ATOM 2244 C C . SER A 1 300 ? 20.195 0.440 0.530 1.00 43.75 300 SER A C 1
ATOM 2246 O O . SER A 1 300 ? 20.677 0.234 -0.583 1.00 43.75 300 SER A O 1
ATOM 2248 N N . THR A 1 301 ? 19.045 1.081 0.703 1.00 51.28 301 THR A N 1
ATOM 2249 C CA . THR A 1 301 ? 18.563 2.118 -0.208 1.00 51.28 301 THR A CA 1
ATOM 2250 C C . THR A 1 301 ? 18.964 3.442 0.424 1.00 51.28 301 THR A C 1
ATOM 2252 O O . THR A 1 301 ? 18.412 3.837 1.452 1.00 51.28 301 THR A O 1
ATOM 2255 N N . ARG A 1 302 ? 19.991 4.070 -0.158 1.00 52.19 302 ARG A N 1
ATOM 2256 C CA . ARG A 1 302 ? 20.314 5.486 0.037 1.00 52.19 302 ARG A CA 1
ATOM 2257 C C . ARG A 1 302 ? 19.040 6.321 -0.164 1.00 52.19 302 ARG A C 1
ATOM 2259 O O . ARG A 1 302 ? 18.346 6.068 -1.145 1.00 52.19 302 ARG A O 1
ATOM 2266 N N . PRO A 1 303 ? 18.735 7.314 0.685 1.00 57.16 303 PRO A N 1
ATOM 2267 C CA . PRO A 1 303 ? 17.963 8.450 0.218 1.00 57.16 303 PRO A CA 1
ATOM 2268 C C . PRO A 1 303 ? 18.862 9.253 -0.726 1.00 57.16 303 PRO A C 1
ATOM 2270 O O . PRO A 1 303 ? 19.947 9.692 -0.335 1.00 57.16 303 PRO A O 1
ATOM 2273 N N . ASP A 1 304 ? 18.434 9.361 -1.981 1.00 48.50 304 ASP A N 1
ATOM 2274 C CA . ASP A 1 304 ? 19.017 10.279 -2.946 1.00 48.50 304 ASP A CA 1
ATOM 2275 C C . ASP A 1 304 ? 18.976 11.698 -2.386 1.00 48.50 304 ASP A C 1
ATOM 2277 O O . ASP A 1 304 ? 17.975 12.160 -1.832 1.00 48.50 304 ASP A O 1
ATOM 2281 N N . ALA A 1 305 ? 20.124 12.355 -2.512 1.00 48.06 305 ALA A N 1
ATOM 2282 C CA . ALA A 1 305 ? 20.277 13.771 -2.288 1.00 48.06 305 ALA A CA 1
ATOM 2283 C C . ALA A 1 305 ? 19.275 14.501 -3.184 1.00 48.06 305 ALA A C 1
ATOM 2285 O O . ALA A 1 305 ? 19.321 14.375 -4.407 1.00 48.06 305 ALA A O 1
ATOM 2286 N N . ALA A 1 306 ? 18.368 15.248 -2.557 1.00 52.16 306 ALA A N 1
ATOM 2287 C CA . ALA A 1 306 ? 17.558 16.233 -3.240 1.00 52.16 306 ALA A CA 1
ATOM 2288 C C . ALA A 1 306 ? 18.513 17.206 -3.939 1.00 52.16 306 ALA A C 1
ATOM 2290 O O . ALA A 1 306 ? 19.211 17.996 -3.302 1.00 52.16 306 ALA A O 1
ATOM 2291 N N . SER A 1 307 ? 18.574 17.058 -5.257 1.00 52.53 307 SER A N 1
ATOM 2292 C CA . SER A 1 307 ? 19.200 17.975 -6.186 1.00 52.53 307 SER A CA 1
ATOM 2293 C C . SER A 1 307 ? 18.632 19.366 -5.958 1.00 52.53 307 SER A C 1
ATOM 2295 O O . SER A 1 307 ? 17.415 19.560 -5.999 1.00 52.53 307 SER A O 1
ATOM 2297 N N . ALA A 1 308 ? 19.532 20.317 -5.739 1.00 48.81 308 ALA A N 1
ATOM 2298 C CA . ALA A 1 308 ? 19.264 21.730 -5.886 1.00 48.81 308 ALA A CA 1
ATOM 2299 C C . ALA A 1 308 ? 18.582 21.966 -7.240 1.00 48.81 308 ALA A C 1
ATOM 2301 O O . ALA A 1 308 ? 19.171 21.760 -8.298 1.00 48.81 308 ALA A O 1
ATOM 2302 N N . SER A 1 309 ? 17.309 22.341 -7.202 1.00 53.16 309 SER A N 1
ATOM 2303 C CA . SER A 1 309 ? 16.646 22.974 -8.328 1.00 53.16 309 SER A CA 1
ATOM 2304 C C . SER A 1 309 ? 17.156 24.409 -8.382 1.00 53.16 309 SER A C 1
ATOM 2306 O O . SER A 1 309 ? 16.644 25.281 -7.675 1.00 53.16 309 SER A O 1
ATOM 2308 N N . ASP A 1 310 ? 18.200 24.620 -9.180 1.00 51.34 310 ASP A N 1
ATOM 2309 C CA . ASP A 1 310 ? 18.614 25.936 -9.641 1.00 51.34 310 ASP A CA 1
ATOM 2310 C C . ASP A 1 310 ? 17.416 26.622 -10.305 1.00 51.34 310 ASP A C 1
ATOM 2312 O O . ASP A 1 310 ? 16.903 26.199 -11.344 1.00 51.34 310 ASP A O 1
ATOM 2316 N N . GLY A 1 311 ? 16.936 27.676 -9.650 1.00 54.38 311 GLY A N 1
ATOM 2317 C CA . GLY A 1 311 ? 15.934 28.578 -10.187 1.00 54.38 311 GLY A CA 1
ATOM 2318 C C . GLY A 1 311 ? 16.518 29.352 -11.361 1.00 54.38 311 GLY A C 1
ATOM 2319 O O . GLY A 1 311 ? 17.130 30.403 -11.180 1.00 54.38 311 GLY A O 1
ATOM 2320 N N . LEU A 1 312 ? 16.299 28.844 -12.573 1.00 53.72 312 LEU A N 1
ATOM 2321 C CA . LEU A 1 312 ? 16.446 29.597 -13.814 1.00 53.72 312 LEU A CA 1
ATOM 2322 C C . LEU A 1 312 ? 15.402 30.718 -13.839 1.00 53.72 312 LEU A C 1
ATOM 2324 O O . LEU A 1 312 ? 14.256 30.549 -14.249 1.00 53.72 312 LEU A O 1
ATOM 2328 N N . ASN A 1 313 ? 15.831 31.878 -13.357 1.00 55.31 313 ASN A N 1
ATOM 2329 C CA . ASN A 1 313 ? 15.142 33.150 -13.463 1.00 55.31 313 ASN A CA 1
ATOM 2330 C C . ASN A 1 313 ? 15.256 33.642 -14.918 1.00 55.31 313 ASN A C 1
ATOM 2332 O O . ASN A 1 313 ? 16.223 34.308 -15.293 1.00 55.31 313 ASN A O 1
ATOM 2336 N N . ILE A 1 314 ? 14.304 33.250 -15.768 1.00 59.38 314 ILE A N 1
ATOM 2337 C CA . ILE A 1 314 ? 14.199 33.774 -17.132 1.00 59.38 314 ILE A CA 1
ATOM 2338 C C . ILE A 1 314 ? 13.611 35.185 -17.047 1.00 59.38 314 ILE A C 1
ATOM 2340 O O . ILE A 1 314 ? 12.426 35.379 -16.784 1.00 59.38 314 ILE A O 1
ATOM 2344 N N . LYS A 1 315 ? 14.485 36.169 -17.283 1.00 58.50 315 LYS A N 1
ATOM 2345 C CA . LYS A 1 315 ? 14.164 37.561 -17.619 1.00 58.50 315 LYS A CA 1
ATOM 2346 C C . LYS A 1 315 ? 13.079 37.613 -18.702 1.00 58.50 315 LYS A C 1
ATOM 2348 O O . LYS A 1 315 ? 13.346 37.279 -19.853 1.00 58.50 315 LYS A O 1
ATOM 2353 N N . ALA A 1 316 ? 11.899 38.114 -18.352 1.00 59.31 316 ALA A N 1
ATOM 2354 C CA . ALA A 1 316 ? 10.999 38.726 -19.319 1.00 59.31 316 ALA A CA 1
ATOM 2355 C C . ALA A 1 316 ? 11.522 40.143 -19.600 1.00 59.31 316 ALA A C 1
ATOM 2357 O O . ALA A 1 316 ? 11.512 41.001 -18.717 1.00 59.31 316 ALA A O 1
ATOM 2358 N N . GLY A 1 317 ? 12.068 40.348 -20.798 1.00 61.81 317 GLY A N 1
ATOM 2359 C CA . GLY A 1 317 ? 12.372 41.675 -21.320 1.00 61.81 317 GLY A CA 1
ATOM 2360 C C . GLY A 1 317 ? 11.086 42.364 -21.770 1.00 61.81 317 GLY A C 1
ATOM 2361 O O . GLY A 1 317 ? 10.274 41.752 -22.464 1.00 61.81 317 GLY A O 1
ATOM 2362 N N . HIS A 1 318 ? 10.935 43.616 -21.353 1.00 49.66 318 HIS A N 1
ATOM 2363 C CA . HIS A 1 318 ? 10.043 44.615 -21.928 1.00 49.66 318 HIS A CA 1
ATOM 2364 C C . HIS A 1 318 ? 10.904 45.687 -22.589 1.00 49.66 318 HIS A C 1
ATOM 2366 O O . HIS A 1 318 ? 11.997 45.961 -22.035 1.00 49.66 318 HIS A O 1
#

pLDDT: mean 70.83, std 23.32, range [35.75, 98.69]

Foldseek 3Di:
DDDDDDDDDDDDDDDDDDPPPPPPVVVVVVVVVVVVVVVVVVVVVVVVVVVVVVVVVPPDCPDPDDDPPPPPPPDDPPPVVVVVVVVVLVVVCPVPDPVVSVVVVVVVVVVVVVVVVVVVVVVVVVVVVVVVVVVVVVVVVVVVVVVVVVVVVVVVVVVVVVVVVVVVVVVVVVVVVVVVVVVVVVVVVVVVVVVVVVVVVVVVVVVVVVVVVVVVVVVVVVVVVVVVVVVVVVVVVVPDDDDDDDDDDDDDDDDDDDDDDDDDDDPPDDDDDPPPPPPPPPPPDDPDDDDDDDDDDDDDDDDDDDDPPDPPPDDDDD

Sequence (318 aa):
MPPKAKSPRAKAKAKAKATAKGKAMKVSAKAKAKAKAKAAAAKALKHSKKAEKAVADAGAGGEEEEATEKSMKKSAPGAGKVAAFIKKVLSEAGDKSFDQVMEEYKHKLREIDSAVAEAAALEEAQENQAAAARKEVQQAADDIKDLTQQEEEAVQQLSSVRAEKQKASALIDEKRRQQQEVESMIKMVEVMQKTKSRVKELEKEKEKASALLKASEQQKKETIQATKKAIAEVNAAKGKGKGAKKRTSGASTKSPPSTAKRSPATAKRVPPDEAETVSLRFGFGPKRCLSTCRMRARTSTRPDAASASDGLNIKAGH

Radius of gyration: 61.07 Å; chains: 1; bounding box: 112×84×189 Å

=== Feature glossary ===
Feature key, reading from the visual/contextual features back to the raw sequence:

Rendered structure images. Six rendered views show the 3D structure from the faces of a cube — i.e. along ±x, ±y, ±z. Rendering representation is drawn randomly per protein from cartoon (secondary-structure ribbons), sticks (backbone bonds), or molecular surface; coloring is either N→C rainbow (blue at the N-terminus through red at the C-terminus) or one color per chain.

Contact-map, Ramachandran, and PAE plots. The contact map is a binary N×N matrix image: pixel (i, j) is dark where Cα_i and Cα_j are within 8 Å and |i−j|>4. Because the |i−j|>4 filter removes local helical contacts, off-diagonal stripes parallel to the main diagonal indicate parallel β-sheets; stripes perpendicular to it indicate antiparallel β-sheets. The Ramachandran plot scatters every residue's (φ, ψ) pair against the sterically allowed regions. The PAE heatmap renders the predicted-aligned-error matrix.

InterPro / GO / CATH / organism. Database cross-references. InterPro integrates a dozen domain/family signature databases into unified entries with residue-range hits. GO terms attach function/process/location labels with evidence codes. CATH codes position the fold in a four-level structural taxonomy. Organism is the NCBI-taxonomy species name.

Nearest PDB structures. The Foldseek neighbor list gives the closest experimentally determined structures in the PDB, ranked by structural alignment. TM-score near 1 means near-identical fold; near 0.3 means only rough topology match. This is how one finds what a novel AlphaFold prediction most resembles in the solved-structure universe.

Predicted aligned error. PAE(i, j) answers: if I align the predicted and true structures on residue i, how far off (in Å) do I expect residue j to be? A block-diagonal PAE matrix with low values on the blocks and high values off-diagonal is the signature of a multi-domain protein with confidently predicted domains but uncertain inter-domain orientation.

Solvent-accessible surface area. Accessible surface area quantifies burial. A residue with SASA near zero is packed into the hydrophobic core; one with SASA >100 Å² sits on the surface. Computed here via the Shrake–Rupley numerical algorithm with a 1.4 Å probe.

B-factor. B-factor (Debye–Waller factor) reflects atomic displacement in the crystal lattice. It is an experimental observable (units Å²), not a prediction; low values mean the at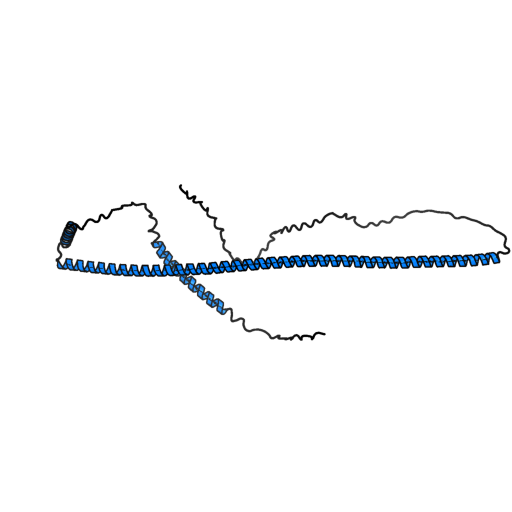om is pinned down, high values mean it moves or is heterogeneous across the crystal.

pLDDT. For AlphaFold models, the B-factor field carries pLDDT — the model's own estimate of local accuracy on a 0–100 scale. Regions with pLDDT<50 should be treated as essentially unmodeled; they often correspond to intrinsically disordered segments.

Backbone torsions (φ/ψ). φ (phi) and ψ (psi) are the two rotatable backbone dihedrals per residue: φ is the C(i-1)–N–Cα–C torsion, ψ is the N–Cα–C–N(i+1) torsion, both in degrees on (−180°, 180°]. α-helical residues cluster near (−60°, −45°); β-strand residues near (−120°, +130°). A Ramachandran plot is simply a scatter of (φ, ψ) for every residue.

Radius of gyration, Cα contacts, bounding box. Radius of gyration (Rg) is the root-mean-square distance of Cα atoms from their centroid — a single number for overall size and compactness. A globular domain of N residues has Rg ≈ 2.2·N^0.38 Å; an extended or disordered chain has a much larger Rg. The Cα contact count is the number of residue pairs whose Cα atoms are within 8 Å and are more than four positions apart in sequence — a standard proxy for tertiary packing density. The bounding box is the smallest axis-aligned box enclosing all Cα atoms.

Secondary structure (3-state, P-SEA). Three-state secondary structure (P-SEA) collapses the eight DSSP classes into helix (a), strand (b), and coil (c). P-SEA assigns these from Cα geometry alone — distances and angles — without requiring backbone oxygens, so it works on any Cα trace.

Secondary structure (8-state, DSSP). DSSP 8-state secondary structure assigns each residue one of H (α-helix), G (3₁₀-helix), I (π-helix), E (extended β-strand), B (isolated β-bridge), T (hydrogen-bonded turn), S (bend), or '-' (coil). The assignment is computed from backbone hydrogen-bond geometry via the Kabsch–Sander algorithm.

Foldseek 3Di. A 3Di character summarizes, for each residue, the relative orientation of the Cα frame of its nearest spatial neighbor. Because it encodes fold topology rather than chemistry, 3Di alignments detect remote structural similarity that sequence alignment misses.

mmCIF coordinates. The mmCIF block holds the 3D Cartesian coordinates of each backbone atom (N, Cα, C, O) in ångströms. mmCIF is the PDB's canonical archive format — a tagged-loop text representation of the atomic model.

Sequence. Sequence gives the chain of amino acids in standard one-letter code (A=alanine, C=cysteine, …, Y=tyrosine), read N→C. It is the only feature that is directly encoded by the gene; all structural features are derived from the folded form of this sequence.